Protein AF-A0A928DRU7-F1 (afdb_monomer_lite)

Foldseek 3Di:
DPDPPPPVPVVVVVVVVVPPPPDDDDDPPPPPPPDDDPDPDDDDDDDDDDDPPPPPPPPDPPDDFPCNVPVDDDDPDQDWQLVVQVVCCLQQNPLQDDPLFDFGWDDFDRGDGFQEEEEEQDQAPQLLVVCLVVLGLEYEYQDDQPRDDDPDQDPPDRSSVSRVSCVVSRYTYGYSHSSLCQGPDQRLLVVVCVLLPFPPKAALDFDPPNTGHAWIKGFRPPFAFLLVVLVSLCVSLVAPHKDKAADRRHTFTMETEGAAAPLVCVVSCLVVVGQEYEYQDYDPVSSVVCNVSRRMYMHSHNCSSVLVSRQVVQVVVCVSCVSRNYTGYRPRDDDPDDDDD

Radius of gyration: 26.88 Å; chains: 1; bounding box: 84×62×87 Å

Secondary structure (DSSP, 8-state):
--SSSSSTTHHHHHTTSSSSS-------------PPPP---------------------------GGGG-S---S-PPPBHHHHHHHHHHHS-GGGS-TT---EEEES-TTSB-SEEEEESS--HHHHHHHHHTT-SEEEESS-SSSS--S--STTSHHHHHHHHHHHTT-EEEE-THHHHH-TTTSHHHHHHHHTT-EEEE-SEE-TTTS-EESEEEEEEEEEEHHHHHHHHHHHTT-S--EEES-TTSEEEEEEEE-SS-GGGHHHHHHTT-SEEEES---HHHHHHHHHHT-EEEE--HHHHHHHHHHHHHHHHHHH-TTSSEEEE-SS---S-----

pLDDT: mean 82.98, std 25.43, range [24.02, 98.88]

Structure (mmCIF, N/CA/C/O backbone):
data_AF-A0A928DRU7-F1
#
_entry.id   AF-A0A928DRU7-F1
#
loop_
_atom_site.group_PDB
_atom_site.id
_atom_site.type_symbol
_atom_site.label_atom_id
_atom_site.label_alt_id
_atom_site.label_comp_id
_atom_site.label_asym_id
_atom_site.label_entity_id
_atom_site.label_seq_id
_atom_site.pdbx_PDB_ins_code
_atom_site.Cartn_x
_atom_site.Cartn_y
_atom_site.Cartn_z
_atom_site.occupancy
_atom_site.B_iso_or_equiv
_atom_site.auth_seq_id
_atom_site.auth_comp_id
_atom_site.auth_asym_id
_atom_site.auth_atom_id
_atom_site.pdbx_PDB_model_num
ATOM 1 N N . MET A 1 1 ? 46.701 -27.561 42.888 1.00 54.00 1 MET A N 1
ATOM 2 C CA . MET A 1 1 ? 46.975 -28.597 41.861 1.00 54.00 1 MET A CA 1
ATOM 3 C C . MET A 1 1 ? 45.831 -29.623 41.735 1.00 54.00 1 MET A C 1
ATOM 5 O O . MET A 1 1 ? 46.080 -30.803 41.555 1.00 54.00 1 MET A O 1
ATOM 9 N N . ILE A 1 2 ? 44.561 -29.182 41.754 1.00 48.06 2 ILE A N 1
ATOM 10 C CA . ILE A 1 2 ? 43.359 -30.011 41.513 1.00 48.06 2 ILE A CA 1
ATOM 11 C C . ILE A 1 2 ? 42.323 -29.126 40.798 1.00 48.06 2 ILE A C 1
ATOM 13 O O . ILE A 1 2 ? 41.316 -28.765 41.369 1.00 48.06 2 ILE A O 1
ATOM 17 N N . PHE A 1 3 ? 42.600 -28.675 39.570 1.00 42.53 3 PHE A N 1
ATOM 18 C CA . PHE A 1 3 ? 41.581 -28.026 38.707 1.00 42.53 3 PHE A CA 1
ATOM 19 C C . PHE A 1 3 ? 41.859 -28.171 37.194 1.00 42.53 3 PHE A C 1
ATOM 21 O O . PHE A 1 3 ? 41.109 -27.667 36.365 1.00 42.53 3 PHE A O 1
ATOM 28 N N . LYS A 1 4 ? 42.893 -28.937 36.802 1.00 45.91 4 LYS A N 1
ATOM 29 C CA . LYS A 1 4 ? 43.249 -29.208 35.391 1.00 45.91 4 LYS A CA 1
ATOM 30 C C . LYS A 1 4 ? 42.849 -30.607 34.885 1.00 45.91 4 LYS A C 1
ATOM 32 O O . LYS A 1 4 ? 43.000 -30.884 33.702 1.00 45.91 4 LYS A O 1
ATOM 37 N N . LYS A 1 5 ? 42.275 -31.476 35.733 1.00 49.94 5 LYS A N 1
ATOM 38 C CA . LYS A 1 5 ? 41.872 -32.855 35.360 1.00 49.94 5 LYS A CA 1
ATOM 39 C C . LYS A 1 5 ? 40.402 -33.032 34.930 1.00 49.94 5 LYS A C 1
ATOM 41 O O . LYS A 1 5 ? 40.060 -34.101 34.441 1.00 49.94 5 LYS A O 1
ATOM 46 N N . ARG A 1 6 ? 39.539 -32.005 35.006 1.00 49.19 6 ARG A N 1
ATOM 47 C CA . ARG A 1 6 ? 38.124 -32.096 34.556 1.00 49.19 6 ARG A CA 1
ATOM 48 C C . ARG A 1 6 ? 37.837 -31.566 33.138 1.00 49.19 6 ARG A C 1
ATOM 50 O O . ARG A 1 6 ? 36.754 -31.819 32.621 1.00 49.19 6 ARG A O 1
ATOM 57 N N . LYS A 1 7 ? 38.797 -30.924 32.454 1.00 45.97 7 LYS A N 1
ATOM 58 C CA . LYS A 1 7 ? 38.616 -30.452 31.059 1.00 45.97 7 LYS A CA 1
ATOM 59 C C . LYS A 1 7 ? 38.873 -31.516 29.973 1.00 45.97 7 LYS A C 1
ATOM 61 O O . LYS A 1 7 ? 38.348 -31.376 28.877 1.00 45.97 7 LYS A O 1
ATOM 66 N N . ASN A 1 8 ? 39.558 -32.625 30.277 1.00 48.66 8 ASN A N 1
ATOM 67 C CA . ASN A 1 8 ? 39.889 -33.662 29.278 1.00 48.66 8 ASN A CA 1
ATOM 68 C C . ASN A 1 8 ? 38.885 -34.828 29.166 1.00 48.66 8 ASN A C 1
ATOM 70 O O . ASN A 1 8 ? 39.015 -35.650 28.261 1.00 48.66 8 ASN A O 1
ATOM 74 N N . ALA A 1 9 ? 37.855 -34.887 30.019 1.00 50.62 9 ALA A N 1
ATOM 75 C CA . ALA A 1 9 ? 36.808 -35.915 29.936 1.00 50.62 9 ALA A CA 1
ATOM 76 C C . ALA A 1 9 ? 35.626 -35.508 29.028 1.00 50.62 9 ALA A C 1
ATOM 78 O O . ALA A 1 9 ? 35.055 -36.356 28.347 1.00 50.62 9 ALA A O 1
ATOM 79 N N . ARG A 1 10 ? 35.298 -34.208 28.925 1.00 48.25 10 ARG A N 1
ATOM 80 C CA . ARG A 1 10 ? 34.203 -33.716 28.058 1.00 48.25 10 ARG A CA 1
ATOM 81 C C . ARG A 1 10 ? 34.564 -33.625 26.567 1.00 48.25 10 ARG A C 1
ATOM 83 O O . ARG A 1 10 ? 33.675 -33.709 25.730 1.00 48.25 10 ARG A O 1
ATOM 90 N N . LEU A 1 11 ? 35.850 -33.559 26.216 1.00 47.00 11 LEU A N 1
ATOM 91 C CA . LEU A 1 11 ? 36.315 -33.530 24.817 1.00 47.00 11 LEU A CA 1
ATOM 92 C C . LEU A 1 11 ? 36.379 -34.915 24.140 1.00 47.00 11 LEU A C 1
ATOM 94 O O . LEU A 1 11 ? 36.411 -34.990 22.914 1.00 47.00 11 LEU A O 1
ATOM 98 N N . ARG A 1 12 ? 36.329 -36.021 24.900 1.00 48.59 12 ARG A N 1
ATOM 99 C CA . ARG A 1 12 ? 36.289 -37.388 24.333 1.00 48.59 12 ARG A CA 1
ATOM 100 C C . ARG A 1 12 ? 34.876 -37.888 24.021 1.00 48.59 12 ARG A C 1
ATOM 102 O O . ARG A 1 12 ? 34.734 -38.776 23.187 1.00 48.59 12 ARG A O 1
ATOM 109 N N . HIS A 1 13 ? 33.837 -37.292 24.610 1.00 46.06 13 HIS A N 1
ATOM 110 C CA . HIS A 1 13 ? 32.450 -37.673 24.316 1.00 46.06 13 HIS A CA 1
ATOM 111 C C . HIS A 1 13 ? 31.862 -36.954 23.090 1.00 46.06 13 HIS A C 1
ATOM 113 O O . HIS A 1 13 ? 30.991 -37.510 22.426 1.00 46.06 13 HIS A O 1
ATOM 119 N N . LEU A 1 14 ? 32.388 -35.773 22.734 1.00 42.84 14 LEU A N 1
ATOM 120 C CA . LEU A 1 14 ? 31.919 -34.988 21.584 1.00 42.84 14 LEU A CA 1
ATOM 121 C C . LEU A 1 14 ? 32.511 -35.460 20.240 1.00 42.84 14 LEU A C 1
ATOM 123 O O . LEU A 1 14 ? 31.850 -35.366 19.213 1.00 42.84 14 LEU A O 1
ATOM 127 N N . ARG A 1 15 ? 33.711 -36.066 20.236 1.00 42.91 15 ARG A N 1
ATOM 128 C CA . ARG A 1 15 ? 34.316 -36.667 19.025 1.00 42.91 15 ARG A CA 1
ATOM 129 C C . ARG A 1 15 ? 33.772 -38.057 18.660 1.00 42.91 15 ARG A C 1
ATOM 131 O O . ARG A 1 15 ? 33.978 -38.496 17.538 1.00 42.91 15 ARG A O 1
ATOM 138 N N . LYS A 1 16 ? 33.034 -38.730 19.554 1.00 42.72 16 LYS A N 1
ATOM 139 C CA . LYS A 1 16 ? 32.388 -40.033 19.274 1.00 42.72 16 LYS A CA 1
ATOM 140 C C . LYS A 1 16 ? 30.966 -39.931 18.699 1.00 42.72 16 LYS A C 1
ATOM 142 O O . LYS A 1 16 ? 30.442 -40.942 18.256 1.00 42.72 16 LYS A O 1
ATOM 147 N N . ARG A 1 17 ? 30.355 -38.738 18.665 1.00 38.50 17 ARG A N 1
ATOM 148 C CA . ARG A 1 17 ? 29.049 -38.498 18.011 1.00 38.50 17 ARG A CA 1
ATOM 149 C C . ARG A 1 17 ? 29.151 -37.930 16.589 1.00 38.50 17 ARG A C 1
ATOM 151 O O . ARG A 1 17 ? 28.146 -37.869 15.898 1.00 38.50 17 ARG A O 1
ATOM 158 N N . LEU A 1 18 ? 30.355 -37.574 16.138 1.00 37.25 18 LEU A N 1
ATOM 159 C CA . LEU A 1 18 ? 30.628 -37.070 14.784 1.00 37.25 18 LEU A CA 1
ATOM 160 C C . LEU A 1 18 ? 31.194 -38.141 13.827 1.00 37.25 18 LEU A C 1
ATOM 162 O O . LEU A 1 18 ? 31.574 -37.815 12.711 1.00 37.25 18 LEU A O 1
ATOM 166 N N . ALA A 1 19 ? 31.230 -39.416 14.236 1.00 37.12 19 ALA A N 1
ATOM 167 C CA . ALA A 1 19 ? 31.748 -40.526 13.423 1.00 37.12 19 ALA A CA 1
ATOM 168 C C . ALA A 1 19 ? 30.694 -41.597 13.059 1.00 37.12 19 ALA A C 1
ATOM 170 O O . ALA A 1 19 ? 31.048 -42.627 12.500 1.00 37.12 19 ALA A O 1
ATOM 171 N N . THR A 1 20 ? 29.404 -41.375 13.348 1.00 37.81 20 THR A N 1
ATOM 172 C CA . THR A 1 20 ? 28.323 -42.361 13.105 1.00 37.81 20 THR A CA 1
ATOM 173 C C . THR A 1 20 ? 27.089 -41.790 12.391 1.00 37.81 20 THR A C 1
ATOM 175 O O . THR A 1 20 ? 26.001 -42.340 12.506 1.00 37.81 20 THR A O 1
ATOM 178 N N . ALA A 1 21 ? 27.246 -40.723 11.603 1.00 34.88 21 ALA A N 1
ATOM 179 C CA . ALA A 1 21 ? 26.191 -40.206 10.713 1.00 34.88 21 ALA A CA 1
ATOM 180 C C . ALA A 1 21 ? 26.666 -40.066 9.251 1.00 34.88 21 ALA A C 1
ATOM 182 O O . ALA A 1 21 ? 26.233 -39.186 8.517 1.00 34.88 21 ALA A O 1
ATOM 183 N N . SER A 1 22 ? 27.584 -40.941 8.835 1.00 39.72 22 SER A N 1
ATOM 184 C CA . SER A 1 22 ? 28.063 -41.077 7.458 1.00 39.72 22 SER A CA 1
ATOM 185 C C . SER A 1 22 ? 28.077 -42.564 7.106 1.00 39.72 22 SER A C 1
ATOM 187 O O . SER A 1 22 ? 29.058 -43.258 7.356 1.00 39.72 22 SER A O 1
ATOM 189 N N . SER A 1 23 ? 26.930 -43.087 6.661 1.00 36.44 23 SER A N 1
ATOM 190 C CA . SER A 1 23 ? 26.794 -44.292 5.818 1.00 36.44 23 SER A CA 1
ATOM 191 C C . SER A 1 23 ? 25.335 -44.753 5.747 1.00 36.44 23 SER A C 1
ATOM 193 O O . SER A 1 23 ? 24.942 -45.775 6.292 1.00 36.44 23 SER A O 1
ATOM 195 N N . THR A 1 24 ? 24.526 -44.035 4.977 1.00 29.89 24 THR A N 1
ATOM 196 C CA . THR A 1 24 ? 23.361 -44.631 4.314 1.00 29.89 24 THR A CA 1
ATOM 197 C C . THR A 1 24 ? 23.385 -44.174 2.865 1.00 29.89 24 THR A C 1
ATOM 199 O O . THR A 1 24 ? 22.914 -43.100 2.504 1.00 29.89 24 THR A O 1
ATOM 202 N N . ARG A 1 25 ? 24.020 -44.997 2.021 1.00 30.23 25 ARG A N 1
ATOM 203 C CA . ARG A 1 25 ? 23.855 -44.948 0.567 1.00 30.23 25 ARG A CA 1
ATOM 204 C C . ARG A 1 25 ? 22.410 -45.338 0.265 1.00 30.23 25 ARG A C 1
ATOM 206 O O . ARG A 1 25 ? 22.083 -46.519 0.291 1.00 30.23 25 ARG A O 1
ATOM 213 N N . LEU A 1 26 ? 21.564 -44.360 -0.031 1.00 29.61 26 LEU A N 1
ATOM 214 C CA . LEU A 1 26 ? 20.343 -44.592 -0.793 1.00 29.61 26 LEU A CA 1
ATOM 215 C C . LEU A 1 26 ? 20.670 -44.332 -2.261 1.00 29.61 26 LEU A C 1
ATOM 217 O O . LEU A 1 26 ? 21.084 -43.241 -2.647 1.00 29.61 26 LEU A O 1
ATOM 221 N N . ALA A 1 27 ? 20.558 -45.392 -3.054 1.00 28.83 27 ALA A N 1
ATOM 222 C CA . ALA A 1 27 ? 20.745 -45.376 -4.489 1.00 28.83 27 ALA A CA 1
ATOM 223 C C . ALA A 1 27 ? 19.750 -44.398 -5.133 1.00 28.83 27 ALA A C 1
ATOM 225 O O . ALA A 1 27 ? 18.542 -44.633 -5.143 1.00 28.83 27 ALA A O 1
ATOM 226 N N . ALA A 1 28 ? 20.263 -43.302 -5.690 1.00 28.36 28 ALA A N 1
ATOM 227 C CA . ALA A 1 28 ? 19.501 -42.429 -6.565 1.00 28.36 28 ALA A CA 1
ATOM 228 C C . ALA A 1 28 ? 19.271 -43.152 -7.902 1.00 28.36 28 ALA A C 1
ATOM 230 O O . ALA A 1 28 ? 20.133 -43.176 -8.779 1.00 28.36 28 ALA A O 1
ATOM 231 N N . SER A 1 29 ? 18.096 -43.764 -8.046 1.00 27.78 29 SER A N 1
ATOM 232 C CA . SER A 1 29 ? 17.544 -44.169 -9.339 1.00 27.78 29 SER A CA 1
ATOM 233 C C . SER A 1 29 ? 17.299 -42.906 -10.172 1.00 27.78 29 SER A C 1
ATOM 235 O O . SER A 1 29 ? 16.305 -42.200 -9.993 1.00 27.78 29 SER A O 1
ATOM 237 N N . SER A 1 30 ? 18.206 -42.624 -11.101 1.00 28.92 30 SER A N 1
ATOM 238 C CA . SER A 1 30 ? 18.082 -41.586 -12.119 1.00 28.92 30 SER A CA 1
ATOM 239 C C . SER A 1 30 ? 17.047 -41.982 -13.181 1.00 28.92 30 SER A C 1
ATOM 241 O O . SER A 1 30 ? 17.373 -42.343 -14.311 1.00 28.92 30 SER A O 1
ATOM 243 N N . ARG A 1 31 ? 15.754 -41.870 -12.855 1.00 27.75 31 ARG A N 1
ATOM 244 C CA . ARG A 1 31 ? 14.714 -41.792 -13.890 1.00 27.75 31 ARG A CA 1
ATOM 245 C C . ARG A 1 31 ? 14.716 -40.380 -14.468 1.00 27.75 31 ARG A C 1
ATOM 247 O O . ARG A 1 31 ? 14.106 -39.468 -13.922 1.00 27.75 31 ARG A O 1
ATOM 254 N N . LYS A 1 32 ? 15.417 -40.213 -15.594 1.00 28.08 32 LYS A N 1
ATOM 255 C CA . LYS A 1 32 ? 15.235 -39.084 -16.516 1.00 28.08 32 LYS A CA 1
ATOM 256 C C . LYS A 1 32 ? 13.764 -39.043 -16.942 1.00 28.08 32 LYS A C 1
ATOM 258 O O . LYS A 1 32 ? 13.360 -39.792 -17.828 1.00 28.08 32 LYS A O 1
ATOM 263 N N . ILE A 1 33 ? 12.967 -38.173 -16.327 1.00 26.02 33 ILE A N 1
ATOM 264 C CA . ILE A 1 33 ? 11.652 -37.810 -16.857 1.00 26.02 33 ILE A CA 1
ATOM 265 C C . ILE A 1 33 ? 11.912 -36.893 -18.051 1.00 26.02 33 ILE A C 1
ATOM 267 O O . ILE A 1 33 ? 12.236 -35.716 -17.916 1.00 26.02 33 ILE A O 1
ATOM 271 N N . ARG A 1 34 ? 11.852 -37.481 -19.245 1.00 25.53 34 ARG A N 1
ATOM 272 C CA . ARG A 1 34 ? 11.932 -36.780 -20.524 1.00 25.53 34 ARG A CA 1
ATOM 273 C C . ARG A 1 34 ? 10.534 -36.231 -20.821 1.00 25.53 34 ARG A C 1
ATOM 275 O O . ARG A 1 34 ? 9.709 -36.948 -21.376 1.00 25.53 34 ARG A O 1
ATOM 282 N N . MET A 1 35 ? 10.248 -34.996 -20.410 1.00 29.98 35 MET A N 1
ATOM 283 C CA . MET A 1 35 ? 9.019 -34.307 -20.825 1.00 29.98 35 MET A CA 1
ATOM 284 C C . MET A 1 35 ? 9.128 -33.938 -22.319 1.00 29.98 35 MET A C 1
ATOM 286 O O . MET A 1 35 ? 10.197 -33.487 -22.751 1.00 29.98 35 MET A O 1
ATOM 290 N N . PRO A 1 36 ? 8.087 -34.171 -23.137 1.00 28.70 36 PRO A N 1
ATOM 291 C CA . PRO A 1 36 ? 8.167 -33.991 -24.581 1.00 28.70 36 PRO A CA 1
ATOM 292 C C . PRO A 1 36 ? 8.266 -32.507 -24.961 1.00 28.70 36 PRO A C 1
ATOM 294 O O . PRO A 1 36 ? 7.536 -31.663 -24.449 1.00 28.70 36 PRO A O 1
ATOM 297 N N . ARG A 1 37 ? 9.174 -32.200 -25.895 1.00 28.36 37 ARG A N 1
ATOM 298 C CA . ARG A 1 37 ? 9.233 -30.902 -26.583 1.00 28.36 37 ARG A CA 1
ATOM 299 C C . ARG A 1 37 ? 8.010 -30.768 -27.505 1.00 28.36 37 ARG A C 1
ATOM 301 O O . ARG A 1 37 ? 7.675 -31.761 -28.155 1.00 28.36 37 ARG A O 1
ATOM 308 N N . PRO A 1 38 ? 7.382 -29.586 -27.639 1.00 28.22 38 PRO A N 1
ATOM 309 C CA . PRO A 1 38 ? 6.348 -29.386 -28.647 1.00 28.22 38 PRO A CA 1
ATOM 310 C C . PRO A 1 38 ? 6.989 -29.485 -30.035 1.00 28.22 38 PRO A C 1
ATOM 312 O O . PRO A 1 38 ? 7.876 -28.705 -30.379 1.00 28.22 38 PRO A O 1
ATOM 315 N N . ASN A 1 39 ? 6.574 -30.477 -30.818 1.00 27.48 39 ASN A N 1
ATOM 316 C CA . ASN A 1 39 ? 7.030 -30.658 -32.189 1.00 27.48 39 ASN A CA 1
ATOM 317 C C . ASN A 1 39 ? 6.163 -29.788 -33.110 1.00 27.48 39 ASN A C 1
ATOM 319 O O . ASN A 1 39 ? 5.046 -30.166 -33.457 1.00 27.48 39 ASN A O 1
ATOM 323 N N . TRP A 1 40 ? 6.657 -28.608 -33.482 1.00 31.59 40 TRP A N 1
ATOM 324 C CA . TRP A 1 40 ? 6.083 -27.816 -34.567 1.00 31.59 40 TRP A CA 1
ATOM 325 C C . TRP A 1 40 ? 6.638 -28.331 -35.896 1.00 31.59 40 TRP A C 1
ATOM 327 O O . TRP A 1 40 ? 7.683 -27.887 -36.359 1.00 31.59 40 TRP A O 1
ATOM 337 N N . SER A 1 41 ? 5.953 -29.296 -36.512 1.00 26.59 41 SER A N 1
ATOM 338 C CA . SER A 1 41 ? 6.056 -29.516 -37.958 1.00 26.59 41 SER A CA 1
ATOM 339 C C . SER A 1 41 ? 4.877 -30.319 -38.519 1.00 26.59 41 SER A C 1
ATOM 341 O O . SER A 1 41 ? 4.614 -31.456 -38.144 1.00 26.59 41 SER A O 1
ATOM 343 N N . SER A 1 42 ? 4.210 -29.678 -39.482 1.00 28.91 42 SER A N 1
ATOM 344 C CA . SER A 1 42 ? 3.431 -30.235 -40.595 1.00 28.91 42 SER A CA 1
ATOM 345 C C . SER A 1 42 ? 2.303 -31.234 -40.299 1.00 28.91 42 SER A C 1
ATOM 347 O O . SER A 1 42 ? 2.546 -32.421 -40.100 1.00 28.91 42 SER A O 1
ATOM 349 N N . ARG A 1 43 ? 1.058 -30.796 -40.533 1.00 26.06 43 ARG A N 1
ATOM 350 C CA . ARG A 1 43 ? 0.132 -31.505 -41.435 1.00 26.06 43 ARG A CA 1
ATOM 351 C C . ARG A 1 43 ? -0.941 -30.561 -41.981 1.00 26.06 43 ARG A C 1
ATOM 353 O O . ARG A 1 43 ? -1.467 -29.708 -41.278 1.00 26.06 43 ARG A O 1
ATOM 360 N N . ARG A 1 44 ? -1.159 -30.712 -43.287 1.00 27.05 44 ARG A N 1
ATOM 361 C CA . ARG A 1 44 ? -2.070 -29.967 -44.156 1.00 27.05 44 ARG A CA 1
ATOM 362 C C . ARG A 1 44 ? -3.533 -30.373 -43.945 1.00 27.05 44 ARG A C 1
ATOM 364 O O . ARG A 1 44 ? -3.807 -31.512 -43.586 1.00 27.05 44 ARG A O 1
ATOM 371 N N . SER A 1 45 ? -4.397 -29.428 -44.323 1.00 29.45 45 SER A N 1
ATOM 372 C CA . SER A 1 45 ? -5.712 -29.579 -44.968 1.00 29.45 45 SER A CA 1
ATOM 373 C C . SER A 1 45 ? -6.742 -30.498 -44.306 1.00 29.45 45 SER A C 1
ATOM 375 O O . SER A 1 45 ? -6.753 -31.706 -44.526 1.00 29.45 45 SER A O 1
ATOM 377 N N . GLY A 1 46 ? -7.694 -29.867 -43.622 1.00 25.64 46 GLY A N 1
ATOM 378 C CA . GLY A 1 46 ? -8.995 -30.428 -43.280 1.00 25.64 46 GLY A CA 1
ATOM 379 C C . GLY A 1 46 ? -9.950 -29.287 -42.948 1.00 25.64 46 GLY A C 1
ATOM 380 O O . GLY A 1 46 ? -9.911 -28.741 -41.852 1.00 25.64 46 GLY A O 1
ATOM 381 N N . THR A 1 47 ? -10.741 -28.874 -43.931 1.00 28.41 47 THR A N 1
ATOM 382 C CA . THR A 1 47 ? -11.835 -27.903 -43.828 1.00 28.41 47 THR A CA 1
ATOM 383 C C . THR A 1 47 ? -12.935 -28.451 -42.929 1.00 28.41 47 THR A C 1
ATOM 385 O O . THR A 1 47 ? -13.603 -29.394 -43.340 1.00 28.41 47 THR A O 1
ATOM 388 N N . ILE A 1 48 ? -13.173 -27.849 -41.758 1.00 27.92 48 ILE A N 1
ATOM 389 C CA . ILE A 1 48 ? -14.446 -27.976 -41.030 1.00 27.92 48 ILE A CA 1
ATOM 390 C C . ILE A 1 48 ? -14.799 -26.633 -40.367 1.00 27.92 48 ILE A C 1
ATOM 392 O O . ILE A 1 48 ? -14.062 -26.122 -39.531 1.00 27.92 48 ILE A O 1
ATOM 396 N N . SER A 1 49 ? -15.929 -26.105 -40.845 1.00 26.28 49 SER A N 1
ATOM 397 C CA . SER A 1 49 ? -16.858 -25.082 -40.345 1.00 26.28 49 SER A CA 1
ATOM 398 C C . SER A 1 49 ? -16.464 -24.174 -39.175 1.00 26.28 49 SER A C 1
ATOM 400 O O . SER A 1 49 ? -16.227 -24.613 -38.049 1.00 26.28 49 SER A O 1
ATOM 402 N N . GLU A 1 50 ? -16.591 -22.879 -39.459 1.00 30.16 50 GLU A N 1
ATOM 403 C CA . GLU A 1 50 ? -16.707 -21.759 -38.533 1.00 30.16 50 GLU A CA 1
ATOM 404 C C . GLU A 1 50 ? -17.660 -22.053 -37.366 1.00 30.16 50 GLU A C 1
ATOM 406 O O . GLU A 1 50 ? -18.864 -22.198 -37.542 1.00 30.16 50 GLU A O 1
ATOM 411 N N . ASN A 1 51 ? -17.107 -22.069 -36.156 1.00 26.14 51 ASN A N 1
ATOM 412 C CA . ASN A 1 51 ? -17.820 -21.696 -34.943 1.00 26.14 51 ASN A CA 1
ATOM 413 C C . ASN A 1 51 ? -16.922 -20.708 -34.203 1.00 26.14 51 ASN A C 1
ATOM 415 O O . ASN A 1 51 ? -16.013 -21.073 -33.457 1.00 26.14 51 ASN A O 1
ATOM 419 N N . THR A 1 52 ? -17.149 -19.428 -34.473 1.00 26.30 52 THR A N 1
ATOM 420 C CA . THR A 1 52 ? -16.538 -18.310 -33.762 1.00 26.30 52 THR A CA 1
ATOM 421 C C . THR A 1 52 ? -16.999 -18.329 -32.306 1.00 26.30 52 THR A C 1
ATOM 423 O O . THR A 1 52 ? -18.058 -17.804 -31.967 1.00 26.30 52 THR A O 1
ATOM 426 N N . CYS A 1 53 ? -16.198 -18.926 -31.423 1.00 24.02 53 CYS A N 1
ATOM 427 C CA . CYS A 1 53 ? -16.309 -18.705 -29.986 1.00 24.02 53 CYS A CA 1
ATOM 428 C C . CYS A 1 53 ? -15.697 -17.334 -29.675 1.00 24.02 53 CYS A C 1
ATOM 430 O O . CYS A 1 53 ? -14.522 -17.202 -29.337 1.00 24.02 53 CYS A O 1
ATOM 432 N N . THR A 1 54 ? -16.488 -16.280 -29.864 1.00 25.86 54 THR A N 1
ATOM 433 C CA . THR A 1 54 ? -16.158 -14.947 -29.367 1.00 25.86 54 THR A CA 1
ATOM 434 C C . THR A 1 54 ? -16.202 -14.977 -27.843 1.00 25.86 54 THR A C 1
ATOM 436 O O . THR A 1 54 ? -17.276 -14.889 -27.244 1.00 25.86 54 THR A O 1
ATOM 439 N N . VAL A 1 55 ? -15.038 -15.070 -27.202 1.00 27.34 55 VAL A N 1
ATOM 440 C CA . VAL A 1 55 ? -14.891 -14.703 -25.792 1.00 27.34 55 VAL A CA 1
ATOM 441 C C . VAL A 1 55 ? -15.079 -13.189 -25.719 1.00 27.34 55 VAL A C 1
ATOM 443 O O . VAL A 1 55 ? -14.149 -12.413 -25.920 1.00 27.34 55 VAL A O 1
ATOM 446 N N . ARG A 1 56 ? -16.322 -12.751 -25.494 1.00 25.25 56 ARG A N 1
ATOM 447 C CA . ARG A 1 56 ? -16.617 -11.364 -25.128 1.00 25.25 56 ARG A CA 1
ATOM 448 C C . ARG A 1 56 ? -15.929 -11.084 -23.794 1.00 25.25 56 ARG A C 1
ATOM 450 O O . ARG A 1 56 ? -16.440 -11.468 -22.744 1.00 25.25 56 ARG A O 1
ATOM 457 N N . GLN A 1 57 ? -14.793 -10.395 -23.836 1.00 31.05 57 GLN A N 1
ATOM 458 C CA . GLN A 1 57 ? -14.268 -9.680 -22.679 1.00 31.05 57 GLN A CA 1
ATOM 459 C C . GLN A 1 57 ? -15.338 -8.676 -22.232 1.00 31.05 57 GLN A C 1
ATOM 461 O O . GLN A 1 57 ? -15.574 -7.659 -22.880 1.00 31.05 57 GLN A O 1
ATOM 466 N N . LYS A 1 58 ? -16.036 -8.976 -21.133 1.00 26.95 58 LYS A N 1
ATOM 467 C CA . LYS A 1 58 ? -16.831 -7.980 -20.411 1.00 26.95 58 LYS A CA 1
ATOM 468 C C . LYS A 1 58 ? -15.863 -7.075 -19.651 1.00 26.95 58 LYS A C 1
ATOM 470 O O . LYS A 1 58 ? -15.616 -7.261 -18.465 1.00 26.95 58 LYS A O 1
ATOM 475 N N . THR A 1 59 ? -15.311 -6.089 -20.344 1.00 36.22 59 THR A N 1
ATOM 476 C CA . THR A 1 59 ? -14.696 -4.913 -19.728 1.00 36.22 59 THR A CA 1
ATOM 477 C C . THR A 1 59 ? -15.807 -4.036 -19.149 1.00 36.22 59 THR A C 1
ATOM 479 O O . THR A 1 59 ? -16.420 -3.239 -19.855 1.00 36.22 59 THR A O 1
ATOM 482 N N . SER A 1 60 ? -16.148 -4.278 -17.884 1.00 31.53 60 SER A N 1
ATOM 483 C CA . SER A 1 60 ? -16.717 -3.330 -16.909 1.00 31.53 60 SER A CA 1
ATOM 484 C C . SER A 1 60 ? -17.308 -4.129 -15.751 1.00 31.53 60 SER A C 1
ATOM 486 O O . SER A 1 60 ? -18.486 -4.488 -15.733 1.00 31.53 60 SER A O 1
ATOM 488 N N . LEU A 1 61 ? -16.486 -4.401 -14.739 1.00 35.03 61 LEU A N 1
ATOM 489 C CA . LEU A 1 61 ? -17.015 -4.614 -13.396 1.00 35.03 61 LEU A CA 1
ATOM 490 C C . LEU A 1 61 ? -17.516 -3.249 -12.917 1.00 35.03 61 LEU A C 1
ATOM 492 O O . LEU A 1 61 ? -16.790 -2.470 -12.312 1.00 35.03 61 LEU A O 1
ATOM 496 N N . ARG A 1 62 ? -18.753 -2.916 -13.292 1.00 36.00 62 ARG A N 1
ATOM 497 C CA . ARG A 1 62 ? -19.487 -1.818 -12.673 1.00 36.00 62 ARG A CA 1
ATOM 498 C C . ARG A 1 62 ? -19.759 -2.263 -11.240 1.00 36.00 62 ARG A C 1
ATOM 500 O O . ARG A 1 62 ? -20.499 -3.227 -11.036 1.00 36.00 62 ARG A O 1
ATOM 507 N N . TRP A 1 63 ? -19.097 -1.612 -10.288 1.00 42.91 63 TRP A N 1
ATOM 508 C CA . TRP A 1 63 ? -19.343 -1.760 -8.858 1.00 42.91 63 TRP A CA 1
ATOM 509 C C . TRP A 1 63 ? -20.852 -1.648 -8.622 1.00 42.91 63 TRP A C 1
ATOM 511 O O . TRP A 1 63 ? -21.454 -0.625 -8.944 1.00 42.91 63 TRP A O 1
ATOM 521 N N . ARG A 1 64 ? -21.485 -2.737 -8.173 1.00 39.28 64 ARG A N 1
ATOM 522 C CA . ARG A 1 64 ? -22.859 -2.665 -7.675 1.00 39.28 64 ARG A CA 1
ATOM 523 C C . ARG A 1 64 ? -22.775 -2.050 -6.291 1.00 39.28 64 ARG A C 1
ATOM 525 O O . ARG A 1 64 ? -22.093 -2.612 -5.429 1.00 39.28 64 ARG A O 1
ATOM 532 N N . SER A 1 65 ? -23.424 -0.904 -6.133 1.00 46.31 65 SER A N 1
ATOM 533 C CA . SER A 1 65 ? -23.559 -0.242 -4.840 1.00 46.31 65 SER A CA 1
ATOM 534 C C . SER A 1 65 ? -24.290 -1.188 -3.887 1.00 46.31 65 SER A C 1
ATOM 536 O O . SER A 1 65 ? -25.146 -1.963 -4.319 1.00 46.31 65 SER A O 1
ATOM 538 N N . ILE A 1 66 ? -23.984 -1.132 -2.591 1.00 52.31 66 ILE A N 1
ATOM 539 C CA . ILE A 1 66 ? -24.743 -1.842 -1.546 1.00 52.31 66 ILE A CA 1
ATOM 540 C C . ILE A 1 66 ? -26.259 -1.583 -1.659 1.00 52.31 66 ILE A C 1
ATOM 542 O O . ILE A 1 66 ? -27.055 -2.483 -1.382 1.00 52.31 66 ILE A O 1
ATOM 546 N N . SER A 1 67 ? -26.665 -0.415 -2.170 1.00 48.38 67 SER A N 1
ATOM 547 C CA . SER A 1 67 ? -28.070 -0.091 -2.463 1.00 48.38 67 SER A CA 1
ATOM 548 C C . SER A 1 67 ? -28.752 -1.078 -3.430 1.00 48.38 67 SER A C 1
ATOM 550 O O . SER A 1 67 ? -29.938 -1.369 -3.270 1.00 48.38 67 SER A O 1
ATOM 552 N N . ASP A 1 68 ? -28.007 -1.691 -4.359 1.00 50.62 68 ASP A N 1
ATOM 553 C CA . ASP A 1 68 ? -28.524 -2.678 -5.319 1.00 50.62 68 ASP A CA 1
ATOM 554 C C . ASP A 1 68 ? -28.810 -4.053 -4.683 1.00 50.62 68 ASP A C 1
ATOM 556 O O . ASP A 1 68 ? -29.500 -4.886 -5.278 1.00 50.62 68 ASP A O 1
ATOM 560 N N . LEU A 1 69 ? -28.268 -4.327 -3.491 1.00 52.78 69 LEU A N 1
ATOM 561 C CA . LEU A 1 69 ? -28.472 -5.587 -2.765 1.00 52.78 69 LEU A CA 1
ATOM 562 C C . LEU A 1 69 ? -29.690 -5.537 -1.830 1.00 52.78 69 LEU A C 1
ATOM 564 O O . LEU A 1 69 ? -30.168 -6.589 -1.402 1.00 52.78 69 LEU A O 1
ATOM 568 N N . PHE A 1 70 ? -30.236 -4.346 -1.559 1.00 52.72 70 PHE A N 1
ATOM 569 C CA . PHE A 1 70 ? -31.375 -4.151 -0.658 1.00 52.72 70 PHE A CA 1
ATOM 570 C C . PHE A 1 70 ? -32.358 -3.094 -1.195 1.00 52.72 70 PHE A C 1
ATOM 572 O O . PHE A 1 70 ? -32.497 -2.022 -0.609 1.00 52.72 70 PHE A O 1
ATOM 579 N N . PRO A 1 71 ? -33.110 -3.395 -2.272 1.00 42.91 71 PRO A N 1
ATOM 580 C CA . PRO A 1 71 ? -33.897 -2.403 -3.015 1.00 42.91 71 PRO A CA 1
ATOM 581 C C . PRO A 1 71 ? -35.117 -1.823 -2.271 1.00 42.91 71 PRO A C 1
ATOM 583 O O . PRO A 1 71 ? -35.835 -1.017 -2.846 1.00 42.91 71 PRO A O 1
ATOM 586 N N . ASN A 1 72 ? -35.381 -2.216 -1.018 1.00 43.06 72 ASN A N 1
ATOM 587 C CA . ASN A 1 72 ? -36.526 -1.753 -0.222 1.00 43.06 72 ASN A CA 1
ATOM 588 C C . ASN A 1 72 ? -36.222 -1.771 1.290 1.00 43.06 72 ASN A C 1
ATOM 590 O O . ASN A 1 72 ?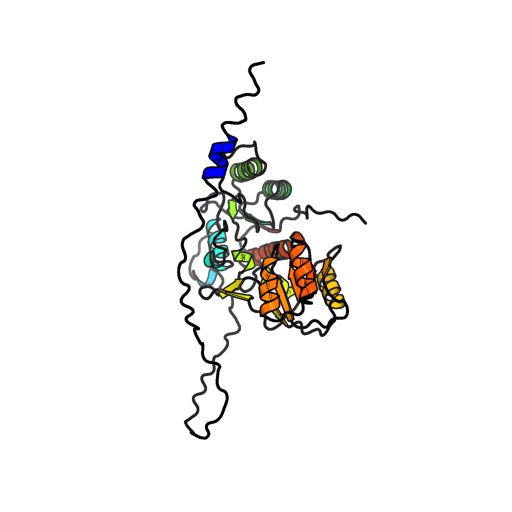 -36.705 -2.650 2.007 1.00 43.06 72 ASN A O 1
ATOM 594 N N . ARG A 1 73 ? -35.447 -0.814 1.812 1.00 50.53 73 ARG A N 1
ATOM 595 C CA . ARG A 1 73 ? -35.395 -0.560 3.266 1.00 50.53 73 ARG A CA 1
ATOM 596 C C . ARG A 1 73 ? -35.444 0.936 3.562 1.00 50.53 73 ARG A C 1
ATOM 598 O O . ARG A 1 73 ? -34.444 1.632 3.481 1.00 50.53 73 ARG A O 1
ATOM 605 N N . ILE A 1 74 ? -36.638 1.409 3.915 1.00 43.91 74 ILE A N 1
ATOM 606 C CA . ILE A 1 74 ? -36.876 2.742 4.474 1.00 43.91 74 ILE A CA 1
ATOM 607 C C . ILE A 1 74 ? -36.700 2.615 5.991 1.00 43.91 74 ILE A C 1
ATOM 609 O O . ILE A 1 74 ? -37.593 2.145 6.692 1.00 43.91 74 ILE A O 1
ATOM 613 N N . GLY A 1 75 ? -35.519 2.968 6.480 1.00 46.72 75 GLY A N 1
ATOM 614 C CA . GLY A 1 75 ? -35.174 3.044 7.896 1.00 46.72 75 GLY A CA 1
ATOM 615 C C . GLY A 1 75 ? -33.743 3.551 8.005 1.00 46.72 75 GLY A C 1
ATOM 616 O O . GLY A 1 75 ? -32.881 3.052 7.289 1.00 46.72 75 GLY A O 1
ATOM 617 N N . VAL A 1 76 ? -33.505 4.568 8.834 1.00 53.47 76 VAL A N 1
ATOM 618 C CA . VAL A 1 76 ? -32.162 5.111 9.086 1.00 53.47 76 VAL A CA 1
ATOM 619 C C . VAL A 1 76 ? -31.376 4.023 9.816 1.00 53.47 76 VAL A C 1
ATOM 621 O O . VAL A 1 76 ? -31.513 3.866 11.026 1.00 53.47 76 VAL A O 1
ATOM 624 N N . PHE A 1 77 ? -30.668 3.178 9.068 1.00 63.12 77 PHE A N 1
ATOM 625 C CA . PHE A 1 77 ? -29.770 2.195 9.655 1.00 63.12 77 PHE A CA 1
ATOM 626 C C . PHE A 1 77 ? -28.513 2.945 10.078 1.00 63.12 77 PHE A C 1
ATOM 628 O O . PHE A 1 77 ? -27.874 3.602 9.262 1.00 63.12 77 PHE A O 1
ATOM 635 N N . GLU A 1 78 ? -28.205 2.886 11.367 1.00 83.56 78 GLU A N 1
ATOM 636 C CA . GLU A 1 78 ? -26.920 3.339 11.878 1.00 83.56 78 GLU A CA 1
ATOM 637 C C . GLU A 1 78 ? -25.843 2.414 11.300 1.00 83.56 78 GLU A C 1
ATOM 639 O O . GLU A 1 78 ? -25.910 1.194 11.483 1.00 83.56 78 GLU A O 1
ATOM 644 N N . MET A 1 79 ? -24.907 2.991 10.544 1.00 94.44 79 MET A N 1
ATOM 645 C CA . MET A 1 79 ? -23.768 2.272 9.978 1.00 94.44 79 MET A CA 1
ATOM 646 C C . MET A 1 79 ? -22.974 1.600 11.093 1.00 94.44 79 MET A C 1
ATOM 648 O O . MET A 1 79 ? -22.739 2.201 12.142 1.00 94.44 79 MET A O 1
ATOM 652 N N . LYS A 1 80 ? -22.541 0.360 10.870 1.00 97.62 80 LYS A N 1
ATOM 653 C CA . LYS A 1 80 ? -21.747 -0.407 11.831 1.00 97.62 80 LYS A CA 1
ATOM 654 C C . LYS A 1 80 ? -20.357 -0.701 11.296 1.00 97.62 80 LYS A C 1
ATOM 656 O O . LYS A 1 80 ? -20.120 -0.784 10.093 1.00 97.62 80 LYS A O 1
ATOM 661 N N . VAL A 1 81 ? -19.434 -1.003 12.206 1.00 98.25 81 VAL A N 1
ATOM 662 C CA . VAL A 1 81 ? -18.092 -1.492 11.839 1.00 98.25 81 VAL A CA 1
ATOM 663 C C . VAL A 1 81 ? -18.157 -2.777 10.997 1.00 98.25 81 VAL A C 1
ATOM 665 O O . VAL A 1 81 ? -17.310 -3.009 10.131 1.00 98.25 81 VAL A O 1
ATOM 668 N N . SER A 1 82 ? -19.173 -3.618 11.202 1.00 98.12 82 SER A N 1
ATOM 669 C CA . SER A 1 82 ? -19.413 -4.804 10.370 1.00 98.12 82 SER A CA 1
ATOM 670 C C . SER A 1 82 ? -19.670 -4.485 8.894 1.00 98.12 82 SER A C 1
ATOM 672 O O . SER A 1 82 ? -19.216 -5.260 8.051 1.00 98.12 82 SER A O 1
ATOM 674 N N . ASP A 1 83 ? -20.296 -3.354 8.562 1.00 98.00 83 ASP A N 1
ATOM 675 C CA . ASP A 1 83 ? -20.522 -2.939 7.171 1.00 98.00 83 ASP A CA 1
ATOM 676 C C . ASP A 1 83 ? -19.192 -2.604 6.480 1.00 98.00 83 ASP A C 1
ATOM 678 O O . ASP A 1 83 ? -18.925 -3.071 5.367 1.00 98.00 83 ASP A O 1
ATOM 682 N N . ILE A 1 84 ? -18.294 -1.914 7.195 1.00 98.12 84 ILE A N 1
ATOM 683 C CA . ILE A 1 84 ? -16.915 -1.663 6.749 1.00 98.12 84 ILE A CA 1
ATOM 684 C C . ILE A 1 84 ? -16.163 -2.983 6.545 1.00 98.12 84 ILE A C 1
ATOM 686 O O . ILE A 1 84 ? -15.519 -3.176 5.516 1.00 98.12 84 ILE A O 1
ATOM 690 N N . CYS A 1 85 ? -16.277 -3.930 7.483 1.00 98.38 85 CYS A N 1
ATOM 691 C CA . CYS A 1 85 ? -15.638 -5.243 7.356 1.00 98.38 85 CYS A CA 1
ATOM 692 C C . CYS A 1 85 ? -16.131 -6.010 6.119 1.00 98.38 85 CYS A C 1
ATOM 694 O O . CYS A 1 85 ? -15.330 -6.624 5.418 1.00 98.38 85 CYS A O 1
ATOM 696 N N . VAL A 1 86 ? -17.440 -5.984 5.842 1.00 98.25 86 VAL A N 1
ATOM 697 C CA . VAL A 1 86 ? -18.034 -6.645 4.668 1.00 98.25 86 VAL A CA 1
ATOM 698 C C . VAL A 1 86 ? -17.539 -6.007 3.374 1.00 98.25 86 VAL A C 1
ATOM 700 O O . VAL A 1 86 ? -17.206 -6.723 2.428 1.00 98.25 86 VAL A O 1
ATOM 703 N N . PHE A 1 87 ? -17.460 -4.676 3.322 1.00 98.06 87 PHE A N 1
ATOM 704 C CA . PHE A 1 87 ? -16.864 -3.986 2.184 1.00 98.06 87 PHE A CA 1
ATOM 705 C C . PHE A 1 87 ? -15.400 -4.384 1.991 1.00 98.06 87 PHE A C 1
ATOM 707 O O . PHE A 1 87 ? -15.023 -4.776 0.887 1.00 98.06 87 PHE A O 1
ATOM 714 N N . MET A 1 88 ? -14.596 -4.365 3.055 1.00 98.12 88 MET A N 1
ATOM 715 C CA . MET A 1 88 ? -13.178 -4.705 2.963 1.00 98.12 88 MET A CA 1
ATOM 716 C C . MET A 1 88 ? -12.943 -6.160 2.543 1.00 98.12 88 MET A C 1
ATOM 718 O O . MET A 1 88 ? -12.036 -6.411 1.756 1.00 98.12 88 MET A O 1
ATOM 722 N N . GLU A 1 89 ? -13.777 -7.108 2.978 1.00 96.69 89 GLU A N 1
ATOM 723 C CA . GLU A 1 89 ? -13.694 -8.507 2.532 1.00 96.69 89 GLU A CA 1
ATOM 724 C C . GLU A 1 89 ? -14.071 -8.665 1.048 1.00 96.69 89 GLU A C 1
ATOM 726 O O . GLU A 1 89 ? -13.534 -9.525 0.358 1.00 96.69 89 GLU A O 1
ATOM 731 N N . ARG A 1 90 ? -14.965 -7.822 0.511 1.00 95.88 90 ARG A N 1
ATOM 732 C CA . ARG A 1 90 ? -15.254 -7.787 -0.936 1.00 95.88 90 ARG A CA 1
ATOM 733 C C . ARG A 1 90 ? -14.129 -7.122 -1.729 1.00 95.88 90 ARG A C 1
ATOM 735 O O . ARG A 1 90 ? -13.845 -7.540 -2.848 1.00 95.88 90 ARG A O 1
ATOM 742 N N . PHE A 1 91 ? -13.544 -6.067 -1.172 1.00 97.12 91 PHE A N 1
ATOM 743 C CA . PHE A 1 91 ? -12.525 -5.240 -1.811 1.00 97.12 91 PHE A CA 1
ATOM 744 C C . PHE A 1 91 ? -11.158 -5.935 -1.863 1.00 97.12 91 PHE A C 1
ATOM 746 O O . PHE A 1 91 ? -10.525 -5.981 -2.915 1.00 97.12 91 PHE A O 1
ATOM 753 N N . ALA A 1 92 ? -10.731 -6.513 -0.741 1.00 97.19 92 ALA A N 1
ATOM 754 C CA . ALA A 1 92 ? -9.468 -7.219 -0.569 1.00 97.19 92 ALA A CA 1
ATOM 755 C C . ALA A 1 92 ? -9.696 -8.545 0.191 1.00 97.19 92 ALA A C 1
ATOM 757 O O . ALA A 1 92 ? -9.344 -8.643 1.373 1.00 97.19 92 ALA A O 1
ATOM 758 N N . PRO A 1 93 ? -10.288 -9.564 -0.471 1.00 95.44 93 PRO A N 1
ATOM 759 C CA . PRO A 1 93 ? -10.654 -10.829 0.162 1.00 95.44 93 PRO A CA 1
ATOM 760 C C . PRO A 1 93 ? -9.493 -11.496 0.887 1.00 95.44 93 PRO A C 1
ATOM 762 O O . PRO A 1 93 ? -8.378 -11.552 0.367 1.00 95.44 93 PRO A O 1
ATOM 765 N N . LYS A 1 94 ? -9.759 -12.109 2.042 1.00 93.88 94 LYS A N 1
ATOM 766 C CA . LYS A 1 94 ? -8.729 -12.790 2.839 1.00 93.88 94 LYS A CA 1
ATOM 767 C C . LYS A 1 94 ? -8.039 -13.936 2.090 1.00 93.88 94 LYS A C 1
ATOM 769 O O . LYS A 1 94 ? -6.895 -14.254 2.389 1.00 93.88 94 LYS A O 1
ATOM 774 N N . ALA A 1 95 ? -8.695 -14.517 1.084 1.00 94.44 95 ALA A N 1
ATOM 775 C CA . ALA A 1 95 ? -8.104 -15.519 0.192 1.00 94.44 95 ALA A CA 1
ATOM 776 C C . ALA A 1 95 ? -6.911 -14.999 -0.639 1.00 94.44 95 ALA A C 1
ATOM 778 O O . ALA A 1 95 ? -6.167 -15.802 -1.200 1.00 94.44 95 ALA A O 1
ATOM 779 N N . LEU A 1 96 ? -6.730 -13.677 -0.728 1.00 96.50 96 LEU A N 1
ATOM 780 C CA . LEU A 1 96 ? -5.569 -13.037 -1.348 1.00 96.50 96 LEU A CA 1
ATOM 781 C C . LEU A 1 96 ? -4.412 -12.797 -0.382 1.00 96.50 96 LEU A C 1
ATOM 783 O O . LEU A 1 96 ? -3.327 -12.445 -0.839 1.00 96.50 96 LEU A O 1
ATOM 787 N N . ALA A 1 97 ? -4.642 -12.937 0.923 1.00 96.31 97 ALA A N 1
ATOM 788 C CA . ALA A 1 97 ? -3.596 -12.749 1.909 1.00 96.31 97 ALA A CA 1
ATOM 789 C C . ALA A 1 97 ? -2.588 -13.900 1.854 1.00 96.31 97 ALA A C 1
ATOM 791 O O . ALA A 1 97 ? -2.940 -15.061 1.619 1.00 96.31 97 ALA A O 1
ATOM 792 N N . GLU A 1 98 ? -1.333 -13.581 2.139 1.00 95.19 98 GLU A N 1
ATOM 793 C CA . GLU A 1 98 ? -0.295 -14.581 2.324 1.00 95.19 98 GLU A CA 1
ATOM 794 C C . GLU A 1 98 ? -0.607 -15.485 3.525 1.00 95.19 98 GLU A C 1
ATOM 796 O O . GLU A 1 98 ? -1.174 -15.064 4.535 1.00 95.19 98 GLU A O 1
ATOM 801 N N . SER A 1 99 ? -0.188 -16.752 3.461 1.00 93.75 99 SER A N 1
ATOM 802 C CA . SER A 1 99 ? -0.573 -17.752 4.474 1.00 93.75 99 SER A CA 1
ATOM 803 C C . SER A 1 99 ? -0.059 -17.457 5.889 1.00 93.75 99 SER A C 1
ATOM 805 O O . SER A 1 99 ? -0.553 -18.027 6.859 1.00 93.75 99 SER A O 1
ATOM 807 N N . TRP A 1 100 ? 0.983 -16.631 6.002 1.00 92.94 100 TRP A N 1
ATOM 808 C CA . TRP A 1 100 ? 1.590 -16.234 7.274 1.00 92.94 100 TRP A CA 1
ATOM 809 C C . TRP A 1 100 ? 0.938 -14.988 7.885 1.00 92.94 100 TRP A C 1
ATOM 811 O O . TRP A 1 100 ? 1.270 -14.633 9.017 1.00 92.94 100 TRP A O 1
ATOM 821 N N . ASP A 1 101 ? 0.067 -14.314 7.137 1.00 94.62 101 ASP A N 1
ATOM 822 C CA . ASP A 1 101 ? -0.371 -12.961 7.435 1.00 94.62 101 ASP A CA 1
ATOM 823 C C . ASP A 1 101 ? -1.540 -12.895 8.433 1.00 94.62 101 ASP A C 1
ATOM 825 O O . ASP A 1 101 ? -2.302 -13.849 8.617 1.00 94.62 101 ASP A O 1
ATOM 829 N N . ASN A 1 102 ? -1.690 -11.741 9.084 1.00 92.50 102 ASN A N 1
ATOM 830 C CA . ASN A 1 102 ? -2.741 -11.450 10.054 1.00 92.50 102 ASN A CA 1
ATOM 831 C C . ASN A 1 102 ? -3.712 -10.385 9.523 1.00 92.50 102 ASN A C 1
ATOM 833 O O . ASN A 1 102 ? -3.679 -9.232 9.950 1.00 92.50 102 ASN A O 1
ATOM 837 N N . THR A 1 103 ? -4.585 -10.792 8.600 1.00 94.81 103 THR A N 1
ATOM 838 C CA . THR A 1 103 ? -5.561 -9.910 7.944 1.00 94.81 103 THR A CA 1
ATOM 839 C C . THR A 1 103 ? -6.979 -10.045 8.505 1.00 94.81 103 THR A C 1
ATOM 841 O O . THR A 1 103 ? -7.410 -11.119 8.956 1.00 94.81 103 THR A O 1
ATOM 844 N N . GLY A 1 104 ? -7.734 -8.953 8.415 1.00 96.62 104 GLY A N 1
ATOM 845 C CA . GLY A 1 104 ? -9.140 -8.827 8.774 1.00 96.62 104 GLY A CA 1
ATOM 846 C C . GLY A 1 104 ? -9.372 -7.893 9.960 1.00 96.62 104 GLY A C 1
ATOM 847 O O . GLY A 1 104 ? -8.636 -6.939 10.194 1.00 96.62 104 GLY A O 1
ATOM 848 N N . PHE A 1 105 ? -10.430 -8.175 10.714 1.00 97.81 105 PHE A N 1
ATOM 849 C CA . PHE A 1 105 ? -10.800 -7.433 11.916 1.00 97.81 105 PHE A CA 1
ATOM 850 C C . PHE A 1 105 ? -9.926 -7.840 13.111 1.00 97.81 105 PHE A C 1
ATOM 852 O O . PHE A 1 105 ? -9.906 -9.020 13.467 1.00 97.81 105 PHE A O 1
ATOM 859 N N . LEU A 1 106 ? -9.217 -6.885 13.720 1.00 97.31 106 LEU A N 1
ATOM 860 C CA . LEU A 1 106 ? -8.196 -7.148 14.742 1.00 97.31 106 LEU A CA 1
ATOM 861 C C . LEU A 1 106 ? -8.568 -6.644 16.147 1.00 97.31 106 LEU A C 1
ATOM 863 O O . LEU A 1 106 ? -8.173 -7.274 17.129 1.00 97.31 106 LEU A O 1
ATOM 867 N N . VAL A 1 107 ? -9.289 -5.522 16.264 1.00 97.94 107 VAL A N 1
ATOM 868 C CA . VAL A 1 107 ? -9.623 -4.876 17.553 1.00 97.94 107 VAL A CA 1
ATOM 869 C C . VAL A 1 107 ? -11.007 -4.228 17.479 1.00 97.94 107 VAL A C 1
ATOM 871 O O . VAL A 1 107 ? -11.341 -3.641 16.454 1.00 97.94 107 VAL A O 1
ATOM 874 N N . GLY A 1 108 ? -11.768 -4.273 18.575 1.00 96.94 108 GLY A N 1
ATOM 875 C CA . GLY A 1 108 ? -13.058 -3.587 18.735 1.00 96.94 108 GLY A CA 1
ATOM 876 C C . GLY A 1 108 ? -14.257 -4.533 18.674 1.00 96.94 108 GLY A C 1
ATOM 877 O O . GLY A 1 108 ? -14.092 -5.753 18.709 1.00 96.94 108 GLY A O 1
ATOM 878 N N . GLU A 1 109 ? -15.454 -3.967 18.522 1.00 97.31 109 GLU A N 1
ATOM 879 C CA . GLU A 1 109 ? -16.710 -4.712 18.407 1.00 97.31 109 GLU A CA 1
ATOM 880 C C . GLU A 1 109 ? -17.359 -4.483 17.037 1.00 97.31 109 GLU A C 1
ATOM 882 O O . GLU A 1 109 ? -17.544 -3.357 16.591 1.00 97.31 109 GLU A O 1
ATOM 887 N N . LYS A 1 110 ? -17.749 -5.553 16.336 1.00 96.31 110 LYS A N 1
ATOM 888 C CA . LYS A 1 110 ? -18.313 -5.432 14.973 1.00 96.31 110 LYS A CA 1
ATOM 889 C C . LYS A 1 110 ? -19.685 -4.753 14.924 1.00 96.31 110 LYS A C 1
ATOM 891 O O . LYS A 1 110 ? -20.070 -4.224 13.880 1.00 96.31 110 LYS A O 1
ATOM 896 N N . ASP A 1 111 ? -20.426 -4.810 16.024 1.00 96.50 111 ASP A N 1
ATOM 897 C CA . ASP A 1 111 ? -21.772 -4.250 16.134 1.00 96.50 111 ASP A CA 1
ATOM 898 C C . ASP A 1 111 ? -21.794 -2.778 16.555 1.00 96.50 111 ASP A C 1
ATOM 900 O O . ASP A 1 111 ? -22.875 -2.187 16.568 1.00 96.50 111 ASP A O 1
ATOM 904 N N . GLN A 1 112 ? -20.638 -2.189 16.883 1.00 95.88 112 GLN A N 1
ATOM 905 C CA . GLN A 1 112 ? -20.572 -0.790 17.296 1.00 95.88 112 GLN A CA 1
ATOM 906 C C . GLN A 1 112 ? -20.921 0.153 16.127 1.00 95.88 112 GLN A C 1
ATOM 908 O O . GLN A 1 112 ? -20.576 -0.157 14.974 1.00 95.88 112 GLN A O 1
ATOM 913 N N . PRO A 1 113 ? -21.570 1.299 16.410 1.00 97.31 113 PRO A N 1
ATOM 914 C CA . PRO A 1 113 ? -21.785 2.354 15.426 1.00 97.31 113 PRO A CA 1
ATOM 915 C C . PRO A 1 113 ? -20.478 2.816 14.780 1.00 97.31 113 PRO A C 1
ATOM 917 O O . PRO A 1 113 ? -19.426 2.838 15.418 1.00 97.31 113 PRO A O 1
ATOM 920 N N . CYS A 1 114 ? -20.542 3.185 13.507 1.00 97.88 114 CYS A N 1
ATOM 921 C CA . CYS A 1 114 ? -19.408 3.671 12.739 1.00 97.88 114 CYS A CA 1
ATOM 922 C C . CYS A 1 114 ? -19.848 4.841 11.863 1.00 97.88 114 CYS A C 1
ATOM 924 O O . CYS A 1 114 ? -20.467 4.648 10.821 1.00 97.88 114 CYS A O 1
ATOM 926 N N . ALA A 1 115 ? -1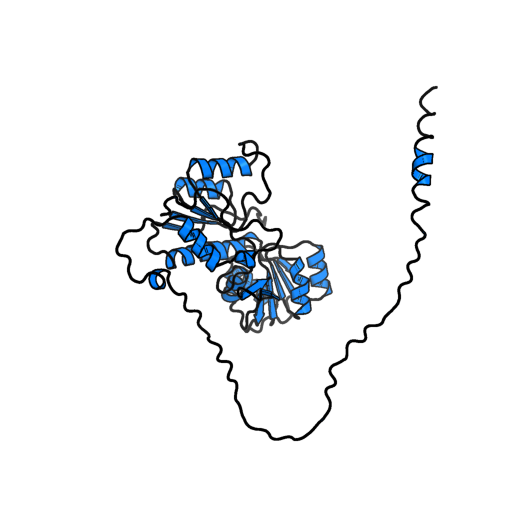9.525 6.051 12.304 1.00 98.06 115 ALA A N 1
ATOM 927 C CA . ALA A 1 115 ? -19.773 7.287 11.575 1.00 98.06 115 ALA A CA 1
ATOM 928 C C . ALA A 1 115 ? -18.485 7.839 10.947 1.00 98.06 115 ALA A C 1
ATOM 930 O O . ALA A 1 115 ? -18.535 8.513 9.919 1.00 98.06 115 ALA A O 1
ATOM 931 N N . ARG A 1 116 ? -17.327 7.546 11.550 1.00 98.75 116 ARG A N 1
ATOM 932 C CA . ARG A 1 116 ? -16.023 8.099 11.177 1.00 98.75 116 ARG A CA 1
ATOM 933 C C . ARG A 1 116 ? -14.977 7.016 10.970 1.00 98.75 116 ARG A C 1
ATOM 935 O O . ARG A 1 116 ? -14.699 6.228 11.878 1.00 98.75 116 ARG A O 1
ATOM 942 N N . VAL A 1 117 ? -14.356 7.015 9.793 1.00 98.88 117 VAL A N 1
ATOM 943 C CA . VAL A 1 117 ? -13.348 6.022 9.398 1.00 98.88 117 VAL A CA 1
ATOM 944 C C . VAL A 1 117 ? -12.039 6.704 9.020 1.00 98.88 117 VAL A C 1
ATOM 946 O O . VAL A 1 117 ? -12.005 7.561 8.141 1.00 98.88 117 VAL A O 1
ATOM 949 N N . MET A 1 118 ? -10.938 6.262 9.620 1.00 98.88 118 MET A N 1
ATOM 950 C CA . MET A 1 118 ? -9.597 6.690 9.230 1.00 98.88 118 MET A CA 1
ATOM 951 C C . MET A 1 118 ? -8.860 5.552 8.522 1.00 98.88 118 MET A C 1
ATOM 953 O O . MET A 1 118 ? -8.805 4.441 9.046 1.00 98.88 118 MET A O 1
ATOM 957 N N . THR A 1 119 ? -8.243 5.803 7.369 1.00 98.81 119 THR A N 1
ATOM 958 C CA . THR A 1 119 ? -7.247 4.881 6.798 1.00 98.81 119 THR A CA 1
ATOM 959 C C . THR A 1 119 ? -5.844 5.301 7.225 1.00 98.81 119 THR A C 1
ATOM 961 O O . THR A 1 119 ? -5.564 6.488 7.373 1.00 98.81 119 THR A O 1
ATOM 964 N N . CYS A 1 120 ? -4.936 4.353 7.435 1.00 97.88 120 CYS A N 1
ATOM 965 C CA . CYS A 1 120 ? -3.518 4.660 7.612 1.00 97.88 120 CYS A CA 1
ATOM 966 C C . CYS A 1 120 ? -2.634 3.554 7.041 1.00 97.88 120 CYS A C 1
ATOM 968 O O . CYS A 1 120 ? -3.070 2.417 6.863 1.00 97.88 120 CYS A O 1
ATOM 970 N N . LEU A 1 121 ? -1.371 3.869 6.776 1.00 98.06 121 LEU A N 1
ATOM 971 C CA . LEU A 1 121 ? -0.382 2.854 6.446 1.00 98.06 121 LEU A CA 1
ATOM 972 C C . LEU A 1 121 ? -0.041 2.038 7.698 1.00 98.06 121 LEU A C 1
ATOM 974 O O . LEU A 1 121 ? -0.166 0.815 7.695 1.00 98.06 121 LEU A O 1
ATOM 978 N N . THR A 1 122 ? 0.349 2.699 8.792 1.00 96.56 122 THR A N 1
ATOM 979 C CA . THR A 1 122 ? 0.767 2.017 10.031 1.00 96.56 122 THR A CA 1
ATOM 980 C C . THR A 1 122 ? 0.098 2.610 11.264 1.00 96.56 122 THR A C 1
ATOM 982 O O . THR A 1 122 ? -0.042 3.821 11.390 1.00 96.56 122 THR A O 1
ATOM 985 N N . VAL A 1 123 ? -0.267 1.761 12.229 1.00 97.56 123 VAL A N 1
ATOM 986 C CA . VAL A 1 123 ? -0.706 2.224 13.554 1.00 97.56 123 VAL A CA 1
ATOM 987 C C . VAL A 1 123 ? 0.515 2.683 14.363 1.00 97.56 123 VAL A C 1
ATOM 989 O O . VAL A 1 123 ? 1.291 1.859 14.854 1.00 97.56 123 VAL A O 1
ATOM 992 N N . THR A 1 124 ? 0.688 3.994 14.517 1.00 97.31 124 THR A N 1
ATOM 993 C CA . THR A 1 124 ? 1.767 4.639 15.285 1.00 97.31 124 THR A CA 1
ATOM 994 C C . THR A 1 124 ? 1.195 5.480 16.436 1.00 97.31 124 THR A C 1
ATOM 996 O O . THR A 1 124 ? -0.022 5.664 16.519 1.00 97.31 124 THR A O 1
ATOM 999 N N . PRO A 1 125 ? 2.024 5.998 17.365 1.00 97.50 125 PRO A N 1
ATOM 1000 C CA . PRO A 1 125 ? 1.556 6.969 18.354 1.00 97.50 125 PRO A CA 1
ATOM 1001 C C . PRO A 1 125 ? 0.834 8.171 17.732 1.00 97.50 125 PRO A C 1
ATOM 1003 O O . PRO A 1 125 ? -0.214 8.565 18.234 1.00 97.50 125 PRO A O 1
ATOM 1006 N N . GLU A 1 126 ? 1.355 8.701 16.628 1.00 97.62 126 GLU A N 1
ATOM 1007 C CA . GLU A 1 126 ? 0.810 9.857 15.916 1.00 97.62 126 GLU A CA 1
ATOM 1008 C C . GLU A 1 126 ? -0.534 9.530 15.256 1.00 97.62 126 GLU A C 1
ATOM 1010 O O . GLU A 1 126 ? -1.483 10.301 15.390 1.00 97.62 126 GLU A O 1
ATOM 1015 N N . SER A 1 127 ? -0.655 8.363 14.608 1.00 98.12 127 SER A N 1
ATOM 1016 C CA . SER A 1 127 ? -1.919 7.955 13.982 1.00 98.12 127 SER A CA 1
ATOM 1017 C C . SER A 1 127 ? -3.002 7.667 15.028 1.00 98.12 127 SER A C 1
ATOM 1019 O O . SER A 1 127 ? -4.161 8.023 14.843 1.00 98.12 127 SER A O 1
AT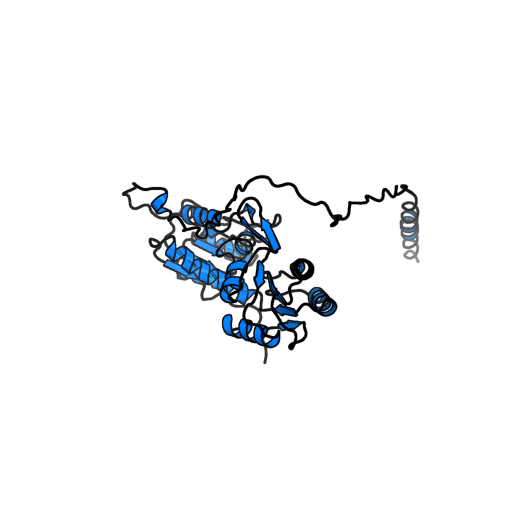OM 1021 N N . VAL A 1 128 ? -2.642 7.045 16.158 1.00 98.50 128 VAL A N 1
ATOM 1022 C CA . VAL A 1 128 ? -3.583 6.799 17.262 1.00 98.50 128 VAL A CA 1
ATOM 1023 C C . VAL A 1 128 ? -4.013 8.111 17.908 1.00 98.50 128 VAL A C 1
ATOM 1025 O O . VAL A 1 128 ? -5.188 8.265 18.232 1.00 98.50 128 VAL A O 1
ATOM 1028 N N . GLN A 1 129 ? -3.089 9.057 18.091 1.00 98.50 129 GLN A N 1
ATOM 1029 C CA . GLN A 1 129 ? -3.424 10.380 18.605 1.00 98.50 129 GLN A CA 1
ATOM 1030 C C . GLN A 1 129 ? -4.426 11.088 17.686 1.00 98.50 129 GLN A C 1
ATOM 1032 O O . GLN A 1 129 ? -5.455 11.550 18.170 1.00 98.50 129 GLN A O 1
ATOM 1037 N N . GLU A 1 130 ? -4.178 11.098 16.374 1.00 98.75 130 GLU A N 1
ATOM 1038 C CA . GLU A 1 130 ? -5.094 11.690 15.395 1.00 98.75 130 GLU A CA 1
ATOM 1039 C C . GLU A 1 130 ? -6.481 11.034 15.433 1.00 98.75 130 GLU A C 1
ATOM 1041 O O . GLU A 1 130 ? -7.494 11.731 15.489 1.00 98.75 130 GLU A O 1
ATOM 1046 N N . ALA A 1 131 ? -6.532 9.699 15.457 1.00 98.75 131 ALA A N 1
ATOM 1047 C CA . ALA A 1 131 ? -7.784 8.954 15.534 1.00 98.75 131 ALA A CA 1
ATOM 1048 C C . ALA A 1 131 ? -8.585 9.305 16.796 1.00 98.75 131 ALA A C 1
ATOM 1050 O O . ALA A 1 131 ? -9.796 9.478 16.721 1.00 98.75 131 ALA A O 1
ATOM 1051 N N . VAL A 1 132 ? -7.926 9.456 17.948 1.00 98.81 132 VAL A N 1
ATOM 1052 C CA . VAL A 1 132 ? -8.588 9.857 19.200 1.00 98.81 132 VAL A CA 1
ATOM 1053 C C . VAL A 1 132 ? -9.076 11.306 19.134 1.00 98.81 132 VAL A C 1
ATOM 1055 O O . VAL A 1 132 ? -10.211 11.587 19.513 1.00 98.81 132 VAL A O 1
ATOM 1058 N N . GLU A 1 133 ? -8.252 12.230 18.637 1.00 98.62 133 GLU A N 1
ATOM 1059 C CA . GLU A 1 133 ? -8.589 13.657 18.541 1.00 98.62 133 GLU A CA 1
ATOM 1060 C C . GLU A 1 133 ? -9.775 13.909 17.601 1.00 98.62 133 GLU A C 1
ATOM 1062 O O . GLU A 1 133 ? -10.699 14.648 17.951 1.00 98.62 133 GLU A O 1
ATOM 1067 N N . LYS A 1 134 ? -9.784 13.241 16.442 1.00 98.62 134 LYS A N 1
ATOM 1068 C CA . LYS A 1 134 ? -10.879 13.282 15.460 1.00 98.62 134 LYS A CA 1
ATOM 1069 C C . LYS A 1 134 ? -12.010 12.294 15.779 1.00 98.62 134 LYS A C 1
ATOM 1071 O O . LYS A 1 134 ? -13.013 12.259 15.071 1.00 98.62 134 LYS A O 1
ATOM 1076 N N . LYS A 1 135 ? -11.884 11.532 16.873 1.00 98.50 135 LYS A N 1
ATOM 1077 C CA . LYS A 1 135 ? -12.864 10.554 17.371 1.00 98.50 135 LYS A CA 1
ATOM 1078 C C . LYS A 1 135 ? -13.250 9.492 16.326 1.00 98.50 135 LYS A C 1
ATOM 1080 O O . LYS A 1 135 ? -14.422 9.163 16.187 1.00 98.50 135 LYS A O 1
ATOM 1085 N N . ALA A 1 136 ? -12.286 8.977 15.570 1.00 98.75 136 ALA A N 1
ATOM 1086 C CA . ALA A 1 136 ? -12.516 7.879 14.635 1.00 98.75 136 ALA A CA 1
ATOM 1087 C C . ALA A 1 136 ? -13.192 6.701 15.348 1.00 98.75 136 ALA A C 1
ATOM 1089 O O . ALA A 1 136 ? -12.757 6.311 16.427 1.00 98.75 136 ALA A O 1
ATOM 1090 N N . ASP A 1 137 ? -14.200 6.101 14.723 1.00 98.75 137 ASP A N 1
ATOM 1091 C CA . ASP A 1 137 ? -14.847 4.901 15.263 1.00 98.75 137 ASP A CA 1
ATOM 1092 C C . ASP A 1 137 ? -14.148 3.634 14.744 1.00 98.75 137 ASP A C 1
ATOM 1094 O O . ASP A 1 137 ? -14.181 2.579 15.376 1.00 98.75 137 ASP A O 1
ATOM 1098 N N . CYS A 1 138 ? -13.487 3.730 13.585 1.00 98.75 138 CYS A N 1
ATOM 1099 C CA . CYS A 1 138 ? -12.745 2.638 12.967 1.00 98.75 138 CYS A CA 1
ATOM 1100 C C . CYS A 1 138 ? -11.475 3.143 12.272 1.00 98.75 138 CYS A C 1
ATOM 1102 O O . CYS A 1 138 ? -11.497 4.140 11.548 1.00 98.75 138 CYS A O 1
ATOM 1104 N N . ILE A 1 139 ? -10.375 2.415 12.459 1.00 98.81 139 ILE A N 1
ATOM 1105 C CA . ILE A 1 139 ? -9.133 2.556 11.703 1.00 98.81 139 ILE A CA 1
ATOM 1106 C C . ILE A 1 139 ? -9.008 1.379 10.735 1.00 98.81 139 ILE A C 1
ATOM 1108 O O . ILE A 1 139 ? -9.158 0.221 11.126 1.00 98.81 139 ILE A O 1
ATOM 1112 N N . ILE A 1 140 ? -8.656 1.667 9.485 1.00 98.81 140 ILE A N 1
ATOM 1113 C CA . ILE A 1 140 ? -8.231 0.674 8.499 1.00 98.81 140 ILE A CA 1
ATOM 1114 C C . ILE A 1 140 ? -6.736 0.871 8.250 1.00 98.81 140 ILE A C 1
ATOM 1116 O O . ILE A 1 140 ? -6.348 1.787 7.523 1.00 98.81 140 ILE A O 1
ATOM 1120 N N . SER A 1 141 ? -5.896 0.035 8.865 1.00 98.50 141 SER A N 1
ATOM 1121 C CA . SER A 1 141 ? -4.441 0.106 8.699 1.00 98.50 141 SER A CA 1
ATOM 1122 C C . SER A 1 141 ? -3.948 -0.879 7.644 1.00 98.50 141 SER A C 1
ATOM 1124 O O . SER A 1 141 ? -4.383 -2.028 7.632 1.00 98.50 141 SER A O 1
ATOM 1126 N N . HIS A 1 142 ? -3.002 -0.492 6.787 1.00 98.50 142 HIS A N 1
ATOM 1127 C CA . HIS A 1 142 ? -2.364 -1.459 5.884 1.00 98.50 142 HIS A CA 1
ATOM 1128 C C . HIS A 1 142 ? -1.501 -2.460 6.654 1.00 98.50 142 HIS A C 1
ATOM 1130 O O . HIS A 1 142 ? -1.684 -3.661 6.501 1.00 98.50 142 HIS A O 1
ATOM 1136 N N . HIS A 1 143 ? -0.634 -1.996 7.554 1.00 97.62 143 HIS A N 1
ATOM 1137 C CA . HIS A 1 143 ? 0.176 -2.873 8.399 1.00 97.62 143 HIS A CA 1
ATOM 1138 C C . HIS A 1 143 ? -0.601 -3.370 9.626 1.00 97.62 143 HIS A C 1
ATOM 1140 O O . HIS A 1 143 ? -1.242 -2.562 10.314 1.00 97.62 143 HIS A O 1
ATOM 1146 N N . PRO A 1 144 ? -0.526 -4.672 9.968 1.00 96.50 144 PRO A N 1
ATOM 1147 C CA . PRO A 1 144 ? -1.331 -5.223 11.046 1.00 96.50 144 PRO A CA 1
ATOM 1148 C C . PRO A 1 144 ? -0.749 -4.888 12.418 1.00 96.50 144 PRO A C 1
ATOM 1150 O O . PRO A 1 144 ? 0.453 -5.009 12.675 1.00 96.50 144 PRO A O 1
ATOM 1153 N N . MET A 1 145 ? -1.639 -4.545 13.350 1.00 95.56 145 MET A N 1
ATOM 1154 C CA . MET A 1 145 ? -1.324 -4.424 14.768 1.00 95.56 145 MET A CA 1
ATOM 1155 C C . MET A 1 145 ? -2.324 -5.243 15.604 1.00 95.56 145 MET A C 1
ATOM 1157 O O . MET A 1 145 ? -3.515 -4.954 15.573 1.00 95.56 145 MET A O 1
ATOM 1161 N N . PRO A 1 146 ? -1.868 -6.231 16.395 1.00 93.75 146 PRO A N 1
ATOM 1162 C CA . PRO A 1 146 ? -0.488 -6.697 16.505 1.00 93.75 146 PRO A CA 1
ATOM 1163 C C . PRO A 1 146 ? -0.066 -7.579 15.309 1.00 93.75 146 PRO A C 1
ATOM 1165 O O . PRO A 1 146 ? -0.834 -8.412 14.836 1.00 93.75 146 PRO A O 1
ATOM 1168 N N . PHE A 1 147 ? 1.194 -7.458 14.869 1.00 89.88 147 PHE A N 1
ATOM 1169 C CA . PHE A 1 147 ? 1.763 -8.313 13.809 1.00 89.88 147 PHE A CA 1
ATOM 1170 C C . PHE A 1 147 ? 1.977 -9.770 14.267 1.00 89.88 147 PHE A C 1
ATOM 1172 O O . PHE A 1 147 ? 1.956 -10.704 13.475 1.00 89.88 147 PHE A O 1
ATOM 1179 N N . ARG A 1 148 ? 2.197 -9.990 15.571 1.00 91.12 148 ARG A N 1
ATOM 1180 C CA . ARG A 1 148 ? 2.334 -11.324 16.184 1.00 91.12 148 ARG A CA 1
ATOM 1181 C C . ARG A 1 148 ? 1.389 -11.455 17.364 1.00 91.12 148 ARG A C 1
ATOM 1183 O O . ARG A 1 148 ? 1.112 -10.469 18.041 1.00 91.12 148 ARG A O 1
ATOM 1190 N N . ALA A 1 149 ? 0.984 -12.685 17.668 1.00 93.00 149 ALA A N 1
ATOM 1191 C CA . ALA A 1 149 ? 0.183 -12.974 18.851 1.00 93.00 149 ALA A CA 1
ATOM 1192 C C . ALA A 1 149 ? 0.833 -12.406 20.128 1.00 93.00 149 ALA A C 1
ATOM 1194 O O . ALA A 1 149 ? 2.020 -12.623 20.398 1.00 93.00 149 ALA A O 1
ATOM 1195 N N . LEU A 1 150 ? 0.038 -11.684 20.918 1.00 92.88 150 LEU A N 1
ATOM 1196 C CA . LEU A 1 150 ? 0.471 -11.086 22.176 1.00 92.88 150 LEU A CA 1
ATOM 1197 C C . LEU A 1 150 ? 0.292 -12.077 23.327 1.00 92.88 150 LEU A C 1
ATOM 1199 O O . LEU A 1 150 ? -0.742 -12.727 23.440 1.00 92.88 150 LEU A O 1
ATOM 1203 N N . LYS A 1 151 ? 1.292 -12.165 24.210 1.00 96.50 151 LYS A N 1
ATOM 1204 C CA . LYS A 1 151 ? 1.182 -12.927 25.468 1.00 96.50 151 LYS A CA 1
ATOM 1205 C C . LYS A 1 151 ? 0.518 -12.126 26.586 1.00 96.50 151 LYS A C 1
ATOM 1207 O O . LYS A 1 151 ? -0.065 -12.705 27.492 1.00 96.50 151 LYS A O 1
ATOM 1212 N N . GLU A 1 152 ? 0.642 -10.806 26.527 1.00 96.62 152 GLU A N 1
ATOM 1213 C CA . GLU A 1 152 ? 0.098 -9.865 27.497 1.00 96.62 152 GLU A CA 1
ATOM 1214 C C . GLU A 1 152 ? -0.296 -8.561 26.795 1.00 96.62 152 GLU A C 1
ATOM 1216 O O . GLU A 1 152 ? 0.311 -8.179 25.791 1.00 96.62 152 GLU A O 1
ATOM 1221 N N . LEU A 1 153 ? -1.297 -7.868 27.341 1.00 97.06 153 LEU A N 1
ATOM 1222 C CA . LEU A 1 153 ? -1.768 -6.575 26.850 1.00 97.06 153 LEU A CA 1
ATOM 1223 C C . LEU A 1 153 ? -1.632 -5.526 27.961 1.00 97.06 153 LEU A C 1
ATOM 1225 O O . LEU A 1 153 ? -2.577 -5.208 28.681 1.00 97.06 153 LEU A O 1
ATOM 1229 N N . THR A 1 154 ? -0.417 -5.008 28.127 1.00 97.06 154 THR A N 1
ATOM 1230 C CA . THR A 1 154 ? -0.069 -4.027 29.166 1.00 97.06 154 THR A CA 1
ATOM 1231 C C . THR A 1 154 ? 0.517 -2.762 28.542 1.00 97.06 154 THR A C 1
ATOM 1233 O O . THR A 1 154 ? 0.801 -2.704 27.351 1.00 97.06 154 THR A O 1
ATOM 1236 N N . SER A 1 155 ? 0.729 -1.717 29.342 1.00 95.75 155 SER A N 1
ATOM 1237 C CA . SER A 1 155 ? 1.444 -0.514 28.890 1.00 95.75 155 SER A CA 1
ATOM 1238 C C . SER A 1 155 ? 2.971 -0.685 28.879 1.00 95.75 155 SER A C 1
ATOM 1240 O O . SER A 1 155 ? 3.679 0.310 28.741 1.00 95.75 155 SER A O 1
ATOM 1242 N N . ALA A 1 156 ? 3.497 -1.903 29.058 1.00 96.31 156 ALA A N 1
ATOM 1243 C CA . ALA A 1 156 ? 4.939 -2.155 29.066 1.00 96.31 156 ALA A CA 1
ATOM 1244 C C . ALA A 1 156 ? 5.560 -2.106 27.659 1.00 96.31 156 ALA A C 1
ATOM 1246 O O . ALA A 1 156 ? 6.724 -1.742 27.519 1.00 96.31 156 ALA A O 1
ATOM 1247 N N . SER A 1 157 ? 4.786 -2.420 26.615 1.00 96.25 157 SER A N 1
ATOM 1248 C CA . SER A 1 157 ? 5.223 -2.361 25.215 1.00 96.25 157 SER A CA 1
ATOM 1249 C C . SER A 1 157 ? 4.514 -1.248 24.445 1.00 96.25 157 SER A C 1
ATOM 1251 O O . SER A 1 157 ? 3.412 -0.836 24.808 1.00 96.25 157 SER A O 1
ATOM 1253 N N . THR A 1 158 ? 5.121 -0.771 23.354 1.00 95.75 158 THR A N 1
ATOM 1254 C CA . THR A 1 158 ? 4.495 0.220 22.461 1.00 95.75 158 THR A CA 1
ATOM 1255 C C . THR A 1 158 ? 3.184 -0.309 21.888 1.00 95.75 158 THR A C 1
ATOM 1257 O O . THR A 1 158 ? 2.155 0.335 22.053 1.00 95.75 158 THR A O 1
ATOM 1260 N N . THR A 1 159 ? 3.185 -1.520 21.320 1.00 96.81 159 THR A N 1
ATOM 1261 C CA . THR A 1 159 ? 1.970 -2.184 20.822 1.00 96.81 159 THR A CA 1
ATOM 1262 C C . THR A 1 159 ? 0.886 -2.262 21.893 1.00 96.81 159 THR A C 1
ATOM 1264 O O . THR A 1 159 ? -0.263 -1.923 21.633 1.00 96.81 159 THR A O 1
ATOM 1267 N N . GLY A 1 160 ? 1.245 -2.651 23.120 1.00 97.81 160 GLY A N 1
ATOM 1268 C CA . GLY A 1 160 ? 0.284 -2.741 24.210 1.00 97.81 160 GLY A CA 1
ATOM 1269 C C . GLY A 1 160 ? -0.267 -1.381 24.649 1.00 97.81 160 GLY A C 1
ATOM 1270 O O . GLY A 1 160 ? -1.458 -1.278 24.926 1.00 97.81 160 GLY A O 1
ATOM 1271 N N . LYS A 1 161 ? 0.548 -0.316 24.654 1.00 98.12 161 LYS A N 1
ATOM 1272 C CA . LYS A 1 161 ? 0.066 1.058 24.887 1.00 98.12 161 LYS A CA 1
ATOM 1273 C C . LYS A 1 161 ? -0.945 1.481 23.820 1.00 98.12 161 LYS A C 1
ATOM 1275 O O . LYS A 1 161 ? -2.029 1.916 24.186 1.00 98.12 161 LYS A O 1
ATOM 1280 N N . LEU A 1 162 ? -0.610 1.314 22.539 1.00 98.38 162 LEU A N 1
ATOM 1281 C CA . LEU A 1 162 ? -1.452 1.741 21.415 1.00 98.38 162 LEU A CA 1
ATOM 1282 C C . LEU A 1 162 ? -2.784 0.986 21.385 1.00 98.38 162 LEU A C 1
ATOM 1284 O O . LEU A 1 162 ? -3.836 1.615 21.392 1.00 98.38 162 LEU A O 1
ATOM 1288 N N . LEU A 1 163 ? -2.752 -0.347 21.471 1.00 98.44 163 LEU A N 1
ATOM 1289 C CA . LEU A 1 163 ? -3.965 -1.170 21.509 1.00 98.44 163 LEU A CA 1
ATOM 1290 C C . LEU A 1 163 ? -4.861 -0.825 22.701 1.00 98.44 163 LEU A C 1
ATOM 1292 O O . LEU A 1 163 ? -6.073 -0.721 22.555 1.00 98.44 163 LEU A O 1
ATOM 1296 N N . ARG A 1 164 ? -4.279 -0.599 23.887 1.00 98.50 164 ARG A N 1
ATOM 1297 C CA . ARG A 1 164 ? -5.057 -0.166 25.056 1.00 98.50 164 ARG A CA 1
ATOM 1298 C C . ARG A 1 164 ? -5.668 1.218 24.864 1.00 98.50 164 ARG A C 1
ATOM 1300 O O . ARG A 1 164 ? -6.740 1.454 25.408 1.00 98.50 164 ARG A O 1
ATOM 1307 N N . THR A 1 165 ? -5.006 2.125 24.148 1.00 98.69 165 THR A N 1
ATOM 1308 C CA . THR A 1 165 ? -5.576 3.434 23.806 1.00 98.69 165 THR A CA 1
ATOM 1309 C C . THR A 1 165 ? -6.749 3.286 22.844 1.00 98.69 165 THR A C 1
ATOM 1311 O O . THR A 1 165 ? -7.794 3.860 23.126 1.00 98.69 165 THR A O 1
ATOM 1314 N N . LEU A 1 166 ? -6.619 2.481 21.783 1.00 98.62 166 LEU A N 1
ATOM 1315 C CA . LEU A 1 166 ? -7.721 2.209 20.850 1.00 98.62 166 LEU A CA 1
ATOM 1316 C C . LEU A 1 166 ? -8.939 1.631 21.582 1.00 98.62 166 LEU A C 1
ATOM 1318 O O . LEU A 1 166 ? -10.022 2.197 21.505 1.00 98.62 166 LEU A O 1
ATOM 1322 N N . ILE A 1 167 ? -8.730 0.589 22.396 1.00 98.44 167 ILE A N 1
ATOM 1323 C CA . ILE A 1 167 ? -9.797 -0.061 23.176 1.00 98.44 167 ILE A CA 1
ATOM 1324 C C . ILE A 1 167 ? -10.479 0.919 24.140 1.00 98.44 167 ILE A C 1
ATOM 1326 O O . ILE A 1 167 ? -11.690 0.896 24.282 1.00 98.44 167 ILE A O 1
ATOM 1330 N N . LYS A 1 168 ? -9.722 1.789 24.822 1.00 98.50 168 LYS A N 1
ATOM 1331 C CA . LYS A 1 168 ? -10.293 2.758 25.777 1.00 98.50 168 LYS A CA 1
ATOM 1332 C C . LYS A 1 168 ? -11.136 3.857 25.132 1.00 98.50 168 LYS A C 1
ATOM 1334 O O . LYS A 1 168 ? -11.855 4.534 25.858 1.00 98.50 168 LYS A O 1
ATOM 1339 N N . ASN A 1 169 ? -10.965 4.082 23.835 1.00 98.69 169 ASN A N 1
ATOM 1340 C CA . ASN A 1 169 ? -11.696 5.090 23.075 1.00 98.69 169 ASN A CA 1
ATOM 1341 C C . ASN A 1 169 ? -12.681 4.438 22.091 1.00 98.69 169 ASN A C 1
ATOM 1343 O O . ASN A 1 169 ? -13.140 5.116 21.182 1.00 98.69 169 ASN A O 1
ATOM 1347 N N . ASP A 1 170 ? -12.960 3.138 22.252 1.00 98.38 170 ASP A N 1
ATOM 1348 C CA . ASP A 1 170 ? -13.873 2.359 21.410 1.00 98.38 170 ASP A CA 1
ATOM 1349 C C . ASP A 1 170 ? -13.554 2.438 19.903 1.00 98.38 170 ASP A C 1
ATOM 1351 O O . ASP A 1 170 ? -14.437 2.365 19.054 1.00 98.38 170 ASP A O 1
ATOM 1355 N N . ILE A 1 171 ? -12.267 2.546 19.555 1.00 98.81 171 ILE A N 1
ATOM 1356 C CA . ILE A 1 171 ? -11.807 2.634 18.165 1.00 98.81 171 ILE A CA 1
ATOM 1357 C C . ILE A 1 171 ? -11.503 1.231 17.639 1.00 98.81 171 ILE A C 1
ATOM 1359 O O . ILE A 1 171 ? -10.571 0.563 18.104 1.00 98.81 171 ILE A O 1
ATOM 1363 N N . ALA A 1 172 ? -12.270 0.792 16.645 1.00 98.75 172 ALA A N 1
ATOM 1364 C CA . ALA A 1 172 ? -12.053 -0.477 15.968 1.00 98.75 172 ALA A CA 1
ATOM 1365 C C . ALA A 1 172 ? -10.809 -0.453 15.061 1.00 98.75 172 ALA A C 1
ATOM 1367 O O . ALA A 1 172 ? -10.385 0.601 14.588 1.00 98.75 172 ALA A O 1
ATOM 1368 N N . LEU A 1 173 ? -10.234 -1.626 14.781 1.00 98.75 173 LEU A N 1
ATOM 1369 C CA . LEU A 1 173 ? -9.107 -1.791 13.861 1.00 98.75 173 LEU A CA 1
ATOM 1370 C C . LEU A 1 173 ? -9.361 -2.934 12.878 1.00 98.75 173 LEU A C 1
ATOM 1372 O O . LEU A 1 173 ? -9.512 -4.093 13.278 1.00 98.75 173 LEU A O 1
ATOM 1376 N N . TYR A 1 174 ? -9.325 -2.613 11.589 1.00 98.75 174 TYR A N 1
ATOM 1377 C CA . TYR A 1 174 ? -9.307 -3.565 10.486 1.00 98.75 174 TYR A CA 1
ATOM 1378 C C . TYR A 1 174 ? -7.985 -3.451 9.720 1.00 98.75 174 TYR A C 1
ATOM 1380 O O . TYR A 1 174 ? -7.466 -2.354 9.538 1.00 98.75 174 TYR A O 1
ATOM 1388 N N . CYS A 1 175 ? -7.446 -4.569 9.237 1.00 98.56 175 CYS A N 1
ATOM 1389 C CA . CYS A 1 175 ? -6.202 -4.583 8.479 1.00 98.56 175 CYS A CA 1
ATOM 1390 C C . CYS A 1 175 ? -6.244 -5.569 7.299 1.00 98.56 175 CYS A C 1
ATOM 1392 O O . CYS A 1 175 ? -6.309 -6.775 7.531 1.00 98.56 175 CYS A O 1
ATOM 1394 N N . PRO A 1 176 ? -6.206 -5.110 6.034 1.00 98.12 176 PRO A N 1
ATOM 1395 C CA . PRO A 1 176 ? -6.171 -6.009 4.883 1.00 98.12 176 PRO A CA 1
ATOM 1396 C C . PRO A 1 176 ? -4.748 -6.450 4.478 1.00 98.12 176 PRO A C 1
ATOM 1398 O O . PRO A 1 176 ? -4.611 -7.509 3.878 1.00 98.12 176 PRO A O 1
ATOM 1401 N N . HIS A 1 177 ? -3.698 -5.688 4.808 1.00 98.19 177 HIS A N 1
ATOM 1402 C CA . HIS A 1 177 ? -2.284 -5.992 4.528 1.00 98.19 177 HIS A CA 1
ATOM 1403 C C . HIS A 1 177 ? -2.043 -6.663 3.160 1.00 98.19 177 HIS A C 1
ATOM 1405 O O . HIS A 1 177 ? -2.398 -6.095 2.126 1.00 98.19 177 HIS A O 1
ATOM 1411 N N . THR A 1 178 ? -1.521 -7.894 3.122 1.00 98.00 178 THR A N 1
ATOM 1412 C CA . THR A 1 178 ? -1.170 -8.558 1.854 1.00 98.00 178 THR A CA 1
ATOM 1413 C C . THR A 1 178 ? -2.366 -8.857 0.946 1.00 98.00 178 THR A C 1
ATOM 1415 O O . THR A 1 178 ? -2.199 -8.966 -0.275 1.00 98.00 178 THR A O 1
ATOM 1418 N N . SER A 1 179 ? -3.597 -8.931 1.478 1.00 98.06 179 SER A N 1
ATOM 1419 C CA . SER A 1 179 ? -4.775 -9.037 0.610 1.00 98.06 179 SER A CA 1
ATOM 1420 C C . SER A 1 179 ? -5.031 -7.741 -0.153 1.00 98.06 179 SER A C 1
ATOM 1422 O O . SER A 1 179 ? -5.469 -7.798 -1.302 1.00 98.06 179 SER A O 1
ATOM 1424 N N . PHE A 1 180 ? -4.714 -6.582 0.435 1.00 98.50 180 PHE A N 1
ATOM 1425 C CA . PHE A 1 180 ? -4.810 -5.289 -0.241 1.00 98.50 180 PHE A CA 1
ATOM 1426 C C . PHE A 1 180 ? -3.715 -5.109 -1.292 1.00 98.50 180 PHE A C 1
ATOM 1428 O O . PHE A 1 180 ? -3.998 -4.603 -2.380 1.00 98.50 180 PHE A O 1
ATOM 1435 N N . ASP A 1 181 ? -2.504 -5.604 -1.036 1.00 98.50 181 ASP A N 1
ATOM 1436 C CA . ASP A 1 181 ? -1.432 -5.637 -2.041 1.00 98.50 181 ASP A CA 1
ATOM 1437 C C . ASP A 1 181 ? -1.869 -6.387 -3.301 1.00 98.50 181 ASP A C 1
ATOM 1439 O O . ASP A 1 181 ? -1.616 -5.958 -4.435 1.00 98.50 181 ASP A O 1
ATOM 1443 N N . SER A 1 182 ? -2.547 -7.515 -3.089 1.00 98.06 182 SER A N 1
ATOM 1444 C CA . SER A 1 182 ? -2.932 -8.461 -4.133 1.00 98.06 182 SER A CA 1
ATOM 1445 C C . SER A 1 182 ? -4.288 -8.155 -4.778 1.00 98.06 182 SER A C 1
ATOM 1447 O O . SER A 1 182 ? -4.561 -8.654 -5.881 1.00 98.06 182 SER A O 1
ATOM 1449 N N . ALA A 1 183 ? -5.120 -7.325 -4.138 1.00 97.69 183 ALA A N 1
ATOM 1450 C CA . ALA A 1 183 ? -6.490 -7.030 -4.548 1.00 97.69 183 ALA A CA 1
ATOM 1451 C C . ALA A 1 183 ? -6.595 -6.602 -6.025 1.00 97.69 183 ALA A C 1
ATOM 1453 O O . ALA A 1 183 ? -5.792 -5.795 -6.516 1.00 97.69 183 ALA A O 1
ATOM 1454 N N . PRO A 1 184 ? -7.568 -7.141 -6.783 1.00 93.12 184 PRO A N 1
ATOM 1455 C CA . PRO A 1 184 ? -7.850 -6.645 -8.122 1.00 93.12 184 PRO A CA 1
ATOM 1456 C C . PRO A 1 184 ? -8.411 -5.216 -8.069 1.00 93.12 184 PRO A C 1
ATOM 1458 O O . PRO A 1 184 ? -8.883 -4.744 -7.038 1.00 93.12 184 PRO A O 1
ATOM 1461 N N . GLY A 1 185 ? -8.400 -4.520 -9.207 1.00 92.06 185 GLY A N 1
ATOM 1462 C CA . GLY A 1 185 ? -9.008 -3.193 -9.319 1.00 92.06 185 GLY A CA 1
ATOM 1463 C C . GLY A 1 185 ? -8.192 -2.104 -8.627 1.00 92.06 185 GLY A C 1
ATOM 1464 O O . GLY A 1 185 ? -7.405 -1.445 -9.281 1.00 92.06 185 GLY A O 1
ATOM 1465 N N . ALA A 1 186 ? -8.377 -1.899 -7.325 1.00 95.56 186 ALA A N 1
ATOM 1466 C CA . ALA A 1 186 ? -7.722 -0.814 -6.591 1.00 95.56 186 ALA A CA 1
ATOM 1467 C C . ALA A 1 186 ? -6.811 -1.306 -5.453 1.00 95.56 186 ALA A C 1
ATOM 1469 O O . ALA A 1 186 ? -6.602 -0.574 -4.494 1.00 95.56 186 ALA A O 1
ATOM 1470 N N . GLY A 1 187 ? -6.245 -2.515 -5.547 1.00 97.62 187 GLY A N 1
ATOM 1471 C CA . GLY A 1 187 ? -5.161 -2.957 -4.656 1.00 97.62 187 GLY A CA 1
ATOM 1472 C C . GLY A 1 187 ? -3.860 -2.175 -4.858 1.00 97.62 187 GLY A C 1
ATOM 1473 O O . GLY A 1 187 ? -3.675 -1.578 -5.919 1.00 97.62 187 GLY A O 1
ATOM 1474 N N . ILE A 1 188 ? -2.940 -2.189 -3.886 1.00 98.50 188 ILE A N 1
ATOM 1475 C CA . ILE A 1 188 ? -1.752 -1.306 -3.891 1.00 98.50 188 ILE A CA 1
ATOM 1476 C C . ILE A 1 188 ? -0.947 -1.440 -5.188 1.00 98.50 188 ILE A C 1
ATOM 1478 O O . ILE A 1 188 ? -0.719 -0.453 -5.888 1.00 98.50 188 ILE A O 1
ATOM 1482 N N . ASN A 1 189 ? -0.587 -2.666 -5.579 1.00 98.50 189 ASN A N 1
ATOM 1483 C CA . ASN A 1 189 ? 0.187 -2.886 -6.803 1.00 98.50 189 ASN A CA 1
ATOM 1484 C C . ASN A 1 189 ? -0.557 -2.423 -8.067 1.00 98.50 189 ASN A C 1
ATOM 1486 O O . ASN A 1 189 ? 0.068 -1.960 -9.022 1.00 98.50 189 ASN A O 1
ATOM 1490 N N . GLN A 1 190 ? -1.889 -2.546 -8.083 1.00 98.19 190 GLN A N 1
ATOM 1491 C CA . GLN A 1 190 ? -2.705 -2.085 -9.204 1.00 98.19 190 GLN A CA 1
ATOM 1492 C C . GLN A 1 190 ? -2.764 -0.557 -9.252 1.00 98.19 190 GLN A C 1
ATOM 1494 O O . GLN A 1 190 ? -2.582 0.014 -10.321 1.00 98.19 190 GLN A O 1
ATOM 1499 N N . GLN A 1 191 ? -2.916 0.107 -8.104 1.00 98.31 191 GLN A N 1
ATOM 1500 C CA . GLN A 1 191 ? -2.892 1.566 -8.021 1.00 98.31 191 GLN A CA 1
ATOM 1501 C C . GLN A 1 191 ? -1.553 2.144 -8.497 1.00 98.31 191 GLN A C 1
ATOM 1503 O O . GLN A 1 191 ? -1.542 3.123 -9.241 1.00 98.31 191 GLN A O 1
ATOM 1508 N N . LEU A 1 192 ? -0.427 1.519 -8.131 1.00 98.19 192 LEU A N 1
ATOM 1509 C CA . LEU A 1 192 ? 0.897 1.916 -8.625 1.00 98.19 192 LEU A CA 1
ATOM 1510 C C . LEU A 1 192 ? 1.006 1.747 -10.148 1.00 98.19 192 LEU A C 1
ATOM 1512 O O . LEU A 1 192 ? 1.487 2.649 -10.839 1.00 98.19 192 LEU A O 1
ATOM 1516 N N . ALA A 1 193 ? 0.525 0.623 -10.687 1.00 97.88 193 ALA A N 1
ATOM 1517 C CA . ALA A 1 193 ? 0.504 0.380 -12.128 1.00 97.88 193 ALA A CA 1
ATOM 1518 C C . ALA A 1 193 ? -0.365 1.408 -12.878 1.00 97.88 193 ALA A C 1
ATOM 1520 O O . ALA A 1 193 ? 0.059 1.943 -13.906 1.00 97.88 193 ALA A O 1
ATOM 1521 N N . ASP A 1 194 ? -1.548 1.722 -12.350 1.00 97.31 194 ASP A N 1
ATOM 1522 C CA . ASP A 1 194 ? -2.483 2.683 -12.938 1.00 97.31 194 ASP A CA 1
ATOM 1523 C C . ASP A 1 194 ? -1.915 4.109 -12.901 1.00 97.31 194 ASP A C 1
ATOM 1525 O O . ASP A 1 194 ? -1.977 4.831 -13.901 1.00 97.31 194 ASP A O 1
ATOM 1529 N N . ALA A 1 195 ? -1.284 4.502 -11.789 1.00 96.38 195 ALA A N 1
ATOM 1530 C CA . ALA A 1 195 ? -0.630 5.801 -11.642 1.00 96.38 195 ALA A CA 1
ATOM 1531 C C . ALA A 1 195 ? 0.529 5.969 -12.645 1.00 96.38 195 ALA A C 1
ATOM 1533 O O . ALA A 1 195 ? 0.678 7.024 -13.273 1.00 96.38 195 ALA A O 1
ATOM 1534 N N . LEU A 1 196 ? 1.303 4.902 -12.871 1.00 96.00 196 LEU A N 1
ATOM 1535 C CA . LEU A 1 196 ? 2.356 4.838 -13.893 1.00 96.00 196 LEU A CA 1
ATOM 1536 C C . LEU A 1 196 ? 1.815 4.666 -15.323 1.00 96.00 196 LEU A C 1
ATOM 1538 O O . LEU A 1 196 ? 2.593 4.727 -16.281 1.00 96.00 196 LEU A O 1
ATOM 1542 N N . LYS A 1 197 ? 0.493 4.517 -15.477 1.00 96.06 197 LYS A N 1
ATOM 1543 C CA . LYS A 1 197 ? -0.227 4.311 -16.741 1.00 96.06 197 LYS A CA 1
ATOM 1544 C C . LYS A 1 197 ? 0.242 3.073 -17.505 1.00 96.06 197 LYS A C 1
ATOM 1546 O O . LYS A 1 197 ? 0.340 3.107 -18.734 1.00 96.06 197 LYS A O 1
ATOM 1551 N N . LEU A 1 198 ? 0.542 1.993 -16.787 1.00 96.88 198 LEU A N 1
ATOM 1552 C CA . LEU A 1 198 ? 0.886 0.723 -17.416 1.00 96.88 198 LEU A CA 1
ATOM 1553 C C . LEU A 1 198 ? -0.314 0.163 -18.188 1.00 96.88 198 LEU A C 1
ATOM 1555 O O . LEU A 1 198 ? -1.470 0.319 -17.788 1.00 96.88 198 LEU A O 1
ATOM 1559 N N . LYS A 1 199 ? -0.028 -0.482 -19.315 1.00 96.38 199 LYS A N 1
ATOM 1560 C CA . LYS A 1 199 ? -0.998 -1.211 -20.132 1.00 96.38 199 LYS A CA 1
ATOM 1561 C C . LYS A 1 199 ? -0.901 -2.701 -19.880 1.00 96.38 199 LYS A C 1
ATOM 1563 O O . LYS A 1 199 ? 0.145 -3.194 -19.458 1.00 96.38 199 LYS A O 1
ATOM 1568 N N . ASP A 1 200 ? -1.994 -3.397 -20.181 1.00 95.75 200 ASP A N 1
ATOM 1569 C CA . ASP A 1 200 ? -2.088 -4.857 -20.109 1.00 95.75 200 ASP A CA 1
ATOM 1570 C C . ASP A 1 200 ? -1.614 -5.410 -18.759 1.00 95.75 200 ASP A C 1
ATOM 1572 O O . ASP A 1 200 ? -0.937 -6.435 -18.671 1.00 95.75 200 ASP A O 1
ATOM 1576 N N . THR A 1 201 ? -1.957 -4.679 -17.696 1.00 97.12 201 THR A N 1
ATOM 1577 C CA . THR A 1 201 ? -1.498 -4.962 -16.344 1.00 97.12 201 THR A CA 1
ATOM 1578 C C . THR A 1 201 ? -2.102 -6.269 -15.836 1.00 97.12 201 THR A C 1
ATOM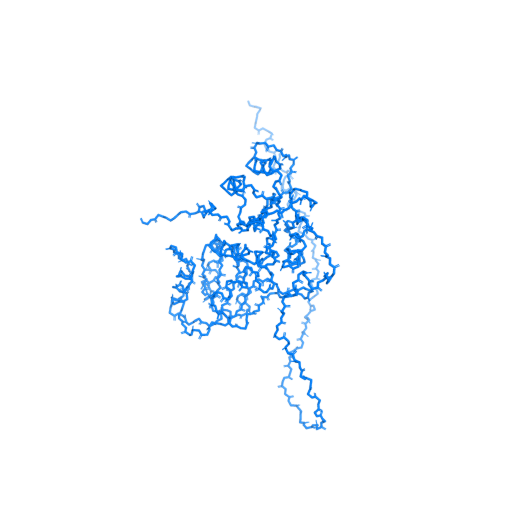 1580 O O . THR A 1 201 ? -3.323 -6.424 -15.777 1.00 97.12 201 THR A O 1
ATOM 1583 N N . VAL A 1 202 ? -1.244 -7.201 -15.426 1.00 97.31 202 VAL A N 1
ATOM 1584 C CA . VAL A 1 202 ? -1.621 -8.514 -14.881 1.00 97.31 202 VAL A CA 1
ATOM 1585 C C . VAL A 1 202 ? -0.768 -8.859 -13.655 1.00 97.31 202 VAL A C 1
ATOM 1587 O O . VAL A 1 202 ? 0.351 -8.360 -13.535 1.00 97.31 202 VAL A O 1
ATOM 1590 N N . PRO A 1 203 ? -1.250 -9.696 -12.721 1.00 98.06 203 PRO A N 1
ATOM 1591 C CA . PRO A 1 203 ? -0.426 -10.195 -11.619 1.00 98.06 203 PRO A CA 1
ATOM 1592 C C . PRO A 1 203 ? 0.723 -11.086 -12.111 1.00 98.06 203 PRO A C 1
ATOM 1594 O O . PRO A 1 203 ? 0.601 -11.755 -13.139 1.00 98.06 203 PRO A O 1
ATOM 1597 N N . PHE A 1 204 ? 1.815 -11.157 -11.343 1.00 98.00 204 PHE A N 1
ATOM 1598 C CA . PHE A 1 204 ? 2.862 -12.160 -11.577 1.00 98.00 204 PHE A CA 1
ATOM 1599 C C . PHE A 1 204 ? 2.349 -13.573 -11.302 1.00 98.00 204 PHE A C 1
ATOM 1601 O O . PHE A 1 204 ? 2.621 -14.503 -12.063 1.00 98.00 204 PHE A O 1
ATOM 1608 N N . VAL A 1 205 ? 1.601 -13.722 -10.207 1.00 96.94 205 VAL A N 1
ATOM 1609 C CA . VAL A 1 205 ? 0.961 -14.976 -9.809 1.00 96.94 205 VAL A CA 1
ATOM 1610 C C . VAL A 1 205 ? -0.524 -14.695 -9.581 1.00 96.94 205 VAL A C 1
ATOM 1612 O O . VAL A 1 205 ? -0.875 -14.135 -8.545 1.00 96.94 205 VAL A O 1
ATOM 1615 N N . PRO A 1 206 ? -1.405 -15.014 -10.546 1.00 96.19 206 PRO A N 1
ATOM 1616 C CA . PRO A 1 206 ? -2.836 -14.785 -10.387 1.00 96.19 206 PRO A CA 1
ATOM 1617 C C . PRO A 1 206 ? -3.434 -15.711 -9.326 1.00 96.19 206 PRO A C 1
ATOM 1619 O O . PRO A 1 206 ? -3.105 -16.898 -9.281 1.00 96.19 206 PRO A O 1
ATOM 1622 N N . ASN A 1 207 ? -4.365 -15.189 -8.526 1.00 93.75 207 ASN A N 1
ATOM 1623 C CA . ASN A 1 207 ? -5.206 -16.021 -7.672 1.00 93.75 207 ASN A CA 1
ATOM 1624 C C . ASN A 1 207 ? -6.403 -16.547 -8.496 1.00 93.75 207 ASN A C 1
ATOM 1626 O O . ASN A 1 207 ? -7.154 -15.738 -9.052 1.00 93.75 207 ASN A O 1
ATOM 1630 N N . PRO A 1 208 ? -6.590 -17.876 -8.615 1.00 87.88 208 PRO A N 1
ATOM 1631 C CA . PRO A 1 208 ? -7.620 -18.451 -9.480 1.00 87.88 208 PRO A CA 1
ATOM 1632 C C . PRO A 1 208 ? -9.050 -18.248 -8.960 1.00 87.88 208 PRO A C 1
ATOM 1634 O O . PRO A 1 208 ? -9.982 -18.276 -9.762 1.00 87.88 208 PRO A O 1
ATOM 1637 N N . ASP A 1 209 ? -9.231 -18.030 -7.655 1.00 85.50 209 ASP A N 1
ATOM 1638 C CA . ASP A 1 209 ? -10.544 -18.113 -7.008 1.00 85.50 209 ASP A CA 1
ATOM 1639 C C . ASP A 1 209 ? -11.233 -16.751 -6.861 1.00 85.50 209 ASP A C 1
ATOM 1641 O O . ASP A 1 209 ? -12.458 -16.661 -6.921 1.00 85.50 209 ASP A O 1
ATOM 1645 N N . CYS A 1 210 ? -10.464 -15.675 -6.682 1.00 79.56 210 CYS A N 1
ATOM 1646 C CA . CYS A 1 210 ? -11.005 -14.341 -6.388 1.00 79.56 210 CYS A CA 1
ATOM 1647 C C . CYS A 1 210 ? -10.493 -13.226 -7.318 1.00 79.56 210 CYS A C 1
ATOM 1649 O O . CYS A 1 210 ? -10.851 -12.060 -7.145 1.00 79.56 210 CYS A O 1
ATOM 1651 N N . GLY A 1 211 ? -9.718 -13.576 -8.351 1.00 87.56 211 GLY A N 1
ATOM 1652 C CA . GLY A 1 211 ? -9.043 -12.600 -9.210 1.00 87.56 211 GLY A CA 1
ATOM 1653 C C . GLY A 1 211 ? -7.896 -11.891 -8.483 1.00 87.56 211 GLY A C 1
ATOM 1654 O O . GLY A 1 211 ? -7.595 -12.194 -7.339 1.00 87.56 211 GLY A O 1
ATOM 1655 N N . GLY A 1 212 ? -7.208 -10.956 -9.145 1.00 93.69 212 GLY A N 1
ATOM 1656 C 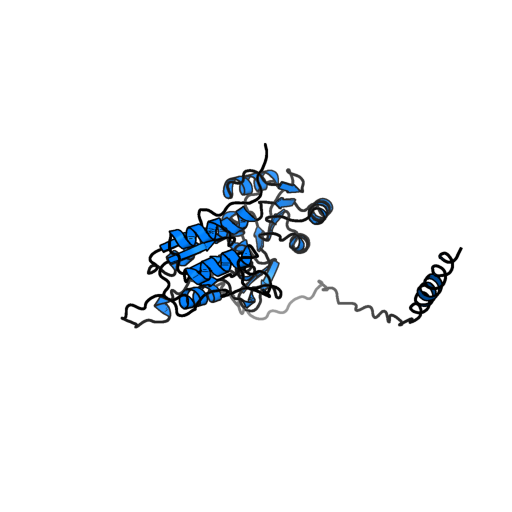CA . GLY A 1 212 ? -6.011 -10.328 -8.567 1.00 93.69 212 GLY A CA 1
ATOM 1657 C C . GLY A 1 212 ? -4.849 -11.317 -8.409 1.00 93.69 212 GLY A C 1
ATOM 1658 O O . GLY A 1 212 ? -4.744 -12.280 -9.172 1.00 93.69 212 GLY A O 1
ATOM 1659 N N . GLY A 1 213 ? -3.960 -11.066 -7.448 1.00 96.56 213 GLY A N 1
ATOM 1660 C CA . GLY A 1 213 ? -2.806 -11.921 -7.155 1.00 96.56 213 GLY A CA 1
ATOM 1661 C C . GLY A 1 213 ? -1.523 -11.150 -6.848 1.00 96.56 213 GLY A C 1
ATOM 1662 O O . GLY A 1 213 ? -1.531 -9.921 -6.778 1.00 96.56 213 GLY A O 1
ATOM 1663 N N . THR A 1 214 ? -0.421 -11.880 -6.697 1.00 96.62 214 THR A N 1
ATOM 1664 C CA . THR A 1 214 ? 0.878 -11.354 -6.260 1.00 96.62 214 THR A CA 1
ATOM 1665 C C . THR A 1 214 ? 1.499 -10.411 -7.292 1.00 96.62 214 THR A C 1
ATOM 1667 O O . THR A 1 214 ? 1.669 -10.790 -8.458 1.00 96.62 214 THR A O 1
ATOM 1670 N N . GLY A 1 215 ? 1.887 -9.208 -6.848 1.00 98.00 215 GLY A N 1
ATOM 1671 C CA . GLY A 1 215 ? 2.559 -8.176 -7.649 1.00 98.00 215 GLY A CA 1
ATOM 1672 C C . GLY A 1 215 ? 1.785 -7.758 -8.903 1.00 98.00 215 GLY A C 1
ATOM 1673 O O . GLY A 1 215 ? 0.659 -8.194 -9.142 1.00 98.00 215 GLY A O 1
ATOM 1674 N N . ARG A 1 216 ? 2.375 -6.912 -9.745 1.00 98.50 216 ARG A N 1
ATOM 1675 C CA . ARG A 1 216 ? 1.842 -6.597 -11.081 1.00 98.50 216 ARG A CA 1
ATOM 1676 C C . ARG A 1 216 ? 2.964 -6.531 -12.103 1.00 98.50 216 ARG A C 1
ATOM 1678 O O . ARG A 1 216 ? 4.094 -6.203 -11.773 1.00 98.50 216 ARG A O 1
ATOM 1685 N N . MET A 1 217 ? 2.640 -6.792 -13.358 1.00 98.38 217 MET A N 1
ATOM 1686 C CA . MET A 1 217 ? 3.474 -6.436 -14.494 1.00 98.38 217 MET A CA 1
ATOM 1687 C C . MET A 1 217 ? 2.628 -5.836 -15.604 1.00 98.38 217 MET A C 1
ATOM 1689 O O . MET A 1 217 ? 1.472 -6.217 -15.766 1.00 98.38 217 MET A O 1
ATOM 1693 N N . GLY A 1 218 ? 3.213 -4.935 -16.382 1.00 97.75 218 GLY A N 1
ATOM 1694 C CA . GLY A 1 218 ? 2.545 -4.307 -17.515 1.00 97.75 218 GLY A CA 1
ATOM 1695 C C . GLY A 1 218 ? 3.524 -3.618 -18.455 1.00 97.75 218 GLY A C 1
ATOM 1696 O O . GLY A 1 218 ? 4.732 -3.552 -18.197 1.00 97.75 218 GLY A O 1
ATOM 1697 N N . SER A 1 219 ? 2.994 -3.113 -19.562 1.00 97.12 219 SER A N 1
ATOM 1698 C CA . SER A 1 219 ? 3.759 -2.403 -20.582 1.00 97.12 219 SER A CA 1
ATOM 1699 C C . SER A 1 219 ? 3.718 -0.893 -20.363 1.00 97.12 219 SER A C 1
ATOM 1701 O O . SER A 1 219 ? 2.658 -0.299 -20.180 1.00 97.12 219 SER A O 1
ATOM 1703 N N . TRP A 1 220 ? 4.882 -0.259 -20.417 1.00 95.50 220 TRP A N 1
ATOM 1704 C CA . TRP A 1 220 ? 5.048 1.185 -20.385 1.00 95.50 220 TRP A CA 1
ATOM 1705 C C . TRP A 1 220 ? 5.121 1.710 -21.819 1.00 95.50 220 TRP A C 1
ATOM 1707 O O . TRP A 1 220 ? 6.131 1.551 -22.499 1.00 95.50 220 TRP A O 1
ATOM 1717 N N . GLU A 1 221 ? 4.025 2.295 -22.306 1.00 80.00 221 GLU A N 1
ATOM 1718 C CA . GLU A 1 221 ? 3.928 2.772 -23.698 1.00 80.00 221 GLU A CA 1
ATOM 1719 C C . GLU A 1 221 ? 4.866 3.942 -24.005 1.00 80.00 221 GLU A C 1
ATOM 1721 O O . GLU A 1 221 ? 5.262 4.131 -25.155 1.00 80.00 221 GLU A O 1
ATOM 1726 N N . THR A 1 222 ? 5.233 4.727 -22.987 1.00 72.19 222 THR A N 1
ATOM 1727 C CA . THR A 1 222 ? 6.224 5.794 -23.140 1.00 72.19 222 THR A CA 1
ATOM 1728 C C . THR A 1 222 ? 7.580 5.133 -23.368 1.00 72.19 222 THR A C 1
ATOM 1730 O O . THR A 1 222 ? 8.254 4.771 -22.411 1.00 72.19 222 THR A O 1
ATOM 1733 N N . THR A 1 223 ? 7.978 4.926 -24.626 1.00 66.81 223 THR A N 1
ATOM 1734 C CA . THR A 1 223 ? 9.316 4.417 -24.944 1.00 66.81 223 THR A CA 1
ATOM 1735 C C . THR A 1 223 ? 10.348 5.376 -24.359 1.00 66.81 223 THR A C 1
ATOM 1737 O O . THR A 1 223 ? 10.498 6.495 -24.851 1.00 66.81 223 THR A O 1
ATOM 1740 N N . GLY A 1 224 ? 11.022 4.953 -23.295 1.00 88.94 224 GLY A N 1
ATOM 1741 C CA . GLY A 1 224 ? 11.967 5.771 -22.549 1.00 88.94 224 GLY A CA 1
ATOM 1742 C C . GLY A 1 224 ? 13.097 4.933 -21.972 1.00 88.94 224 GLY A C 1
ATOM 1743 O O . GLY A 1 224 ? 13.100 3.705 -22.077 1.00 88.94 224 GLY A O 1
ATOM 1744 N N . THR A 1 225 ? 14.078 5.611 -21.390 1.00 96.88 225 THR A N 1
ATOM 1745 C CA . THR A 1 225 ? 15.198 4.977 -20.696 1.00 96.88 225 THR A CA 1
ATOM 1746 C C . THR A 1 225 ? 14.873 4.764 -19.217 1.00 96.88 225 THR A C 1
ATOM 1748 O O . THR A 1 225 ? 13.879 5.293 -18.706 1.00 96.88 225 THR A O 1
ATOM 1751 N N . LEU A 1 226 ? 15.720 4.019 -18.504 1.00 97.81 226 LEU A N 1
ATOM 1752 C CA . LEU A 1 226 ? 15.608 3.881 -17.052 1.00 97.81 226 LEU A CA 1
ATOM 1753 C C . LEU A 1 226 ? 15.655 5.248 -16.352 1.00 97.81 226 LEU A C 1
ATOM 1755 O O . LEU A 1 226 ? 14.871 5.470 -15.434 1.00 97.81 226 LEU A O 1
ATOM 1759 N N . ALA A 1 227 ? 16.488 6.187 -16.813 1.00 98.06 227 ALA A N 1
ATOM 1760 C CA . ALA A 1 227 ? 16.529 7.547 -16.268 1.00 98.06 227 ALA A CA 1
ATOM 1761 C C . ALA A 1 227 ? 15.161 8.249 -16.321 1.00 98.06 227 ALA A C 1
ATOM 1763 O O . ALA A 1 227 ? 14.681 8.744 -15.302 1.00 98.06 227 ALA A O 1
ATOM 1764 N N . LEU A 1 228 ? 14.489 8.212 -17.477 1.00 96.88 228 LEU A N 1
ATOM 1765 C CA . LEU A 1 228 ? 13.157 8.806 -17.635 1.00 96.88 228 LEU A CA 1
ATOM 1766 C C . LEU A 1 228 ? 12.113 8.116 -16.752 1.00 96.88 228 LEU A C 1
ATOM 1768 O O . LEU A 1 228 ? 11.199 8.764 -16.241 1.00 96.88 228 LEU A O 1
ATOM 1772 N N . PHE A 1 229 ? 12.237 6.800 -16.558 1.00 97.56 229 PHE A N 1
ATOM 1773 C CA . PHE A 1 229 ? 11.356 6.072 -15.652 1.00 97.56 229 PHE A CA 1
ATOM 1774 C C . PHE A 1 229 ? 11.565 6.491 -14.188 1.00 97.56 229 PHE A C 1
ATOM 1776 O O . PHE A 1 229 ? 10.593 6.715 -13.470 1.00 97.56 229 PHE A O 1
ATOM 1783 N N . LEU A 1 230 ? 12.815 6.663 -13.752 1.00 98.06 230 LEU A N 1
ATOM 1784 C CA . LEU A 1 230 ? 13.145 7.133 -12.402 1.00 98.06 230 LEU A CA 1
ATOM 1785 C C . LEU A 1 230 ? 12.606 8.543 -12.137 1.00 98.06 230 LEU A C 1
ATOM 1787 O O . LEU A 1 230 ? 12.013 8.776 -11.085 1.00 98.06 230 LEU A O 1
ATOM 1791 N N . GLU A 1 231 ? 12.757 9.463 -13.094 1.00 97.12 231 GLU A N 1
ATOM 1792 C CA . GLU A 1 231 ? 12.175 10.810 -13.020 1.00 97.12 231 GLU A CA 1
ATOM 1793 C C . GLU A 1 231 ? 10.650 10.748 -12.909 1.00 97.12 231 GLU A C 1
ATOM 1795 O O . GLU A 1 231 ? 10.065 11.380 -12.031 1.00 97.12 231 GLU A O 1
ATOM 1800 N N . LYS A 1 232 ? 10.006 9.909 -13.734 1.00 96.00 232 LYS A N 1
ATOM 1801 C CA . LYS A 1 232 ? 8.557 9.684 -13.691 1.00 96.00 232 LYS A CA 1
ATOM 1802 C C . LYS A 1 232 ? 8.094 9.234 -12.306 1.00 96.00 232 LYS A C 1
ATOM 1804 O O . LYS A 1 232 ? 7.122 9.785 -11.797 1.00 96.00 232 LYS A O 1
ATOM 1809 N N . VAL A 1 233 ? 8.765 8.241 -11.716 1.00 97.25 233 VAL A N 1
ATOM 1810 C CA . VAL A 1 233 ? 8.446 7.713 -10.378 1.00 97.25 233 VAL A CA 1
ATOM 1811 C C . VAL A 1 233 ? 8.657 8.793 -9.319 1.00 97.25 233 VAL A C 1
ATOM 1813 O O . VAL A 1 233 ? 7.754 9.051 -8.525 1.00 97.25 233 VAL A O 1
ATOM 1816 N N . ARG A 1 234 ? 9.810 9.470 -9.337 1.00 97.19 234 ARG A N 1
ATOM 1817 C CA . ARG A 1 234 ? 10.124 10.539 -8.385 1.00 97.19 234 ARG A CA 1
ATOM 1818 C C . ARG A 1 234 ? 9.065 11.637 -8.408 1.00 97.19 234 ARG A C 1
ATOM 1820 O O . ARG A 1 234 ? 8.552 12.006 -7.357 1.00 97.19 234 ARG A O 1
ATOM 1827 N N . ASP A 1 235 ? 8.725 12.139 -9.590 1.00 96.56 235 ASP A N 1
ATOM 1828 C CA . ASP A 1 235 ? 7.839 13.292 -9.735 1.00 96.56 235 ASP A CA 1
ATOM 1829 C C . ASP A 1 235 ? 6.379 12.926 -9.430 1.00 96.56 235 ASP A C 1
ATOM 1831 O O . ASP A 1 235 ? 5.674 13.686 -8.764 1.00 96.56 235 ASP A O 1
ATOM 1835 N N . LEU A 1 236 ? 5.928 11.742 -9.864 1.00 95.31 236 LEU A N 1
ATOM 1836 C CA . LEU A 1 236 ? 4.562 11.264 -9.633 1.00 95.31 236 LEU A CA 1
ATOM 1837 C C . LEU A 1 236 ? 4.265 11.067 -8.142 1.00 95.31 236 LEU A C 1
ATOM 1839 O O . LEU A 1 236 ? 3.201 11.468 -7.673 1.00 95.31 236 LEU A O 1
ATOM 1843 N N . PHE A 1 237 ? 5.214 10.484 -7.407 1.00 95.19 237 PHE A N 1
ATOM 1844 C CA . PHE A 1 237 ? 5.077 10.205 -5.976 1.00 95.19 237 PHE A CA 1
ATOM 1845 C C . PHE A 1 237 ? 5.723 11.280 -5.088 1.00 95.19 237 PHE A C 1
ATOM 1847 O O . PHE A 1 237 ? 5.780 11.115 -3.873 1.00 95.19 237 PHE A O 1
ATOM 1854 N N . LYS A 1 238 ? 6.180 12.396 -5.680 1.00 93.75 238 LYS A N 1
ATOM 1855 C CA . LYS A 1 238 ? 6.806 13.544 -4.995 1.00 93.75 238 LYS A CA 1
ATOM 1856 C C . LYS A 1 238 ? 7.940 13.131 -4.048 1.00 93.75 238 LYS A C 1
ATOM 1858 O O . LYS A 1 238 ? 8.044 13.619 -2.923 1.00 93.75 238 LYS A O 1
ATOM 1863 N N . LEU A 1 239 ? 8.777 12.208 -4.507 1.00 93.44 239 LEU A N 1
ATOM 1864 C CA . LEU A 1 239 ? 9.831 11.611 -3.699 1.00 93.44 239 LEU A CA 1
ATOM 1865 C C . LEU A 1 239 ? 11.044 12.543 -3.595 1.00 93.44 239 LEU A C 1
ATOM 1867 O O . LEU A 1 239 ? 11.466 13.102 -4.611 1.00 93.44 239 LEU A O 1
ATOM 1871 N N . PRO A 1 240 ? 11.673 12.660 -2.412 1.00 90.38 240 PRO A N 1
ATOM 1872 C CA . PRO A 1 240 ? 12.914 13.418 -2.266 1.00 90.38 240 PRO A CA 1
ATOM 1873 C C . PRO A 1 240 ? 14.084 12.769 -3.021 1.00 90.38 240 PRO A C 1
ATOM 1875 O O . PRO A 1 240 ? 14.988 13.459 -3.484 1.00 90.38 240 PRO A O 1
ATOM 1878 N N . TYR A 1 241 ? 14.070 11.442 -3.158 1.00 93.62 241 TYR A N 1
ATOM 1879 C CA . TYR A 1 241 ? 15.052 10.666 -3.905 1.00 93.62 241 TYR A CA 1
ATOM 1880 C C . TYR A 1 241 ? 14.439 9.340 -4.367 1.00 93.62 241 TYR A C 1
ATOM 1882 O O . TYR A 1 241 ? 13.421 8.892 -3.844 1.00 93.62 241 TYR A O 1
ATOM 1890 N N . VAL A 1 242 ? 15.093 8.702 -5.333 1.00 96.88 242 VAL A N 1
ATOM 1891 C CA . VAL A 1 242 ? 14.823 7.323 -5.752 1.00 96.88 242 VAL A CA 1
ATOM 1892 C C . VAL A 1 242 ? 16.169 6.618 -5.833 1.00 96.88 242 VAL A C 1
ATOM 1894 O O . VAL A 1 242 ? 17.110 7.153 -6.423 1.00 96.88 242 VAL A O 1
ATOM 1897 N N . GLN A 1 243 ? 16.285 5.439 -5.229 1.00 97.69 243 GLN A N 1
ATOM 1898 C CA . GLN A 1 243 ? 17.482 4.610 -5.385 1.00 97.69 243 GLN A CA 1
ATOM 1899 C C . GLN A 1 243 ? 17.261 3.608 -6.510 1.00 97.69 243 GLN A C 1
ATOM 1901 O O . GLN A 1 243 ? 16.136 3.168 -6.751 1.00 97.69 243 GLN A O 1
ATOM 1906 N N . TYR A 1 244 ? 18.332 3.239 -7.207 1.00 98.62 244 TYR A N 1
ATOM 1907 C CA . TYR A 1 244 ? 18.218 2.323 -8.330 1.00 98.62 244 TYR A CA 1
ATOM 1908 C C . TYR A 1 244 ? 19.460 1.453 -8.530 1.00 98.62 244 TYR A C 1
ATOM 1910 O O . TYR A 1 244 ? 20.554 1.761 -8.054 1.00 98.62 244 TYR A O 1
ATOM 1918 N N . VAL A 1 245 ? 19.270 0.369 -9.278 1.00 98.69 245 VAL A N 1
ATOM 1919 C CA . VAL A 1 245 ? 20.324 -0.455 -9.878 1.00 98.69 245 VAL A CA 1
ATOM 1920 C C . VAL A 1 245 ? 20.021 -0.565 -11.364 1.00 98.69 245 VAL A C 1
ATOM 1922 O O . VAL A 1 245 ? 18.883 -0.837 -11.725 1.00 98.69 245 VAL A O 1
ATOM 1925 N N . GLY A 1 246 ? 21.019 -0.394 -12.224 1.00 97.62 246 GLY A N 1
ATOM 1926 C CA . GLY A 1 246 ? 20.865 -0.595 -13.664 1.00 97.62 246 GLY A CA 1
ATOM 1927 C C . GLY A 1 246 ? 21.579 0.468 -14.484 1.00 97.62 246 GLY A C 1
ATOM 1928 O O . GLY A 1 246 ? 22.132 1.423 -13.944 1.00 97.62 246 GLY A O 1
ATOM 1929 N N . ASP A 1 247 ? 21.576 0.264 -15.795 1.00 97.38 247 ASP A N 1
ATOM 1930 C CA . ASP A 1 247 ? 22.066 1.232 -16.771 1.00 97.38 247 ASP A CA 1
ATOM 1931 C C . ASP A 1 247 ? 20.970 2.269 -17.057 1.00 97.38 247 ASP A C 1
ATOM 1933 O O . ASP A 1 247 ? 19.859 1.909 -17.453 1.00 97.38 247 ASP A O 1
ATOM 1937 N N . LEU A 1 248 ? 21.285 3.546 -16.830 1.00 97.94 248 LEU A N 1
ATOM 1938 C CA . LEU A 1 248 ? 20.356 4.664 -16.989 1.00 97.94 248 LEU A CA 1
ATOM 1939 C C . LEU A 1 248 ? 19.878 4.850 -18.430 1.00 97.94 248 LEU A C 1
ATOM 1941 O O . LEU A 1 248 ? 18.763 5.337 -18.620 1.00 97.94 248 LEU A O 1
ATOM 1945 N N . ASP A 1 249 ? 20.676 4.431 -19.413 1.00 96.81 249 ASP A N 1
ATOM 1946 C CA . ASP A 1 249 ? 20.371 4.574 -20.838 1.00 96.81 249 ASP A CA 1
ATOM 1947 C C . ASP A 1 249 ? 19.596 3.373 -21.399 1.00 96.81 249 ASP A C 1
ATOM 1949 O O . ASP A 1 249 ? 19.124 3.396 -22.541 1.00 96.81 249 ASP A O 1
ATOM 1953 N N . ARG A 1 250 ? 19.413 2.314 -20.597 1.00 95.19 250 ARG A N 1
ATOM 1954 C CA . ARG A 1 250 ? 18.708 1.106 -21.028 1.00 95.19 250 ARG A CA 1
ATOM 1955 C C . ARG A 1 250 ? 17.241 1.420 -21.357 1.00 95.19 250 ARG A C 1
ATOM 1957 O O . ARG A 1 250 ? 16.551 2.007 -20.521 1.00 95.19 250 ARG A O 1
ATOM 1964 N N . PRO A 1 251 ? 16.725 0.984 -22.522 1.00 95.81 251 PRO A N 1
ATOM 1965 C CA . PRO A 1 251 ? 15.307 1.105 -22.846 1.00 95.81 251 PRO A CA 1
ATOM 1966 C C . PRO A 1 251 ? 14.417 0.326 -21.870 1.00 95.81 251 PRO A C 1
ATOM 1968 O O . PRO A 1 251 ? 14.714 -0.823 -21.542 1.00 95.81 251 PRO A O 1
ATOM 1971 N N . VAL A 1 252 ? 13.299 0.929 -21.466 1.00 97.31 252 VAL A N 1
ATOM 1972 C CA . VAL A 1 252 ? 12.296 0.336 -20.571 1.00 97.31 252 VAL A CA 1
ATOM 1973 C C . VAL A 1 252 ? 10.970 0.202 -21.308 1.00 97.31 252 VAL A C 1
ATOM 1975 O O . VAL A 1 252 ? 10.451 1.178 -21.850 1.00 97.31 252 VAL A O 1
ATOM 1978 N N . LYS A 1 253 ? 10.408 -1.010 -21.323 1.00 96.50 253 LYS A N 1
ATOM 1979 C CA . LYS A 1 253 ? 9.087 -1.301 -21.895 1.00 96.50 253 LYS A CA 1
ATOM 1980 C C . LYS A 1 253 ? 8.223 -2.142 -20.976 1.00 96.50 253 LYS A C 1
ATOM 1982 O O . LYS A 1 253 ? 7.021 -1.915 -20.928 1.00 96.50 253 LYS A O 1
ATOM 1987 N N . LYS A 1 254 ? 8.786 -3.125 -20.276 1.00 97.81 254 LYS A N 1
ATOM 1988 C CA . LYS A 1 254 ? 8.030 -4.009 -19.385 1.00 97.81 254 LYS A CA 1
ATOM 1989 C C . LYS A 1 254 ? 8.429 -3.769 -17.939 1.00 97.81 254 LYS A C 1
ATOM 1991 O O . LYS A 1 254 ? 9.589 -3.944 -17.576 1.00 97.81 254 LYS A O 1
ATOM 1996 N N . ILE A 1 255 ? 7.461 -3.391 -17.114 1.00 98.56 255 ILE A N 1
ATOM 1997 C CA . ILE A 1 255 ? 7.685 -3.058 -15.708 1.00 98.56 255 ILE A CA 1
ATOM 1998 C C . ILE A 1 255 ? 7.004 -4.109 -14.849 1.00 98.56 255 ILE A C 1
ATOM 2000 O O . ILE A 1 255 ? 5.844 -4.441 -15.077 1.00 98.56 255 ILE A O 1
ATOM 2004 N N . GLY A 1 256 ? 7.742 -4.626 -13.876 1.00 98.56 256 GLY A N 1
ATOM 2005 C CA . GLY A 1 256 ? 7.247 -5.396 -12.749 1.00 98.56 256 GLY A CA 1
ATOM 2006 C C . GLY A 1 256 ? 7.127 -4.522 -11.502 1.00 98.56 256 GLY A C 1
ATOM 2007 O O . GLY A 1 256 ? 7.951 -3.635 -11.299 1.00 98.56 256 GLY A O 1
ATOM 2008 N N . ILE A 1 257 ? 6.129 -4.776 -10.663 1.00 98.75 257 ILE A N 1
ATOM 2009 C CA . ILE A 1 257 ? 5.822 -4.022 -9.445 1.00 98.75 257 ILE A CA 1
ATOM 2010 C C . ILE A 1 257 ? 5.560 -5.003 -8.300 1.00 98.75 257 ILE A C 1
ATOM 2012 O O . ILE A 1 257 ? 4.800 -5.964 -8.460 1.00 98.75 257 ILE A O 1
ATOM 2016 N N . GLY A 1 258 ? 6.164 -4.731 -7.147 1.00 98.44 258 GLY A N 1
ATOM 2017 C CA . GLY A 1 258 ? 5.781 -5.282 -5.851 1.00 98.44 258 GLY A CA 1
ATOM 2018 C C . GLY A 1 258 ? 5.895 -4.188 -4.793 1.00 98.44 258 GLY A C 1
ATOM 2019 O O . GLY A 1 258 ? 6.975 -3.650 -4.609 1.00 98.44 258 GLY A O 1
ATOM 2020 N N . CYS A 1 259 ? 4.801 -3.807 -4.144 1.00 97.81 259 CYS A N 1
ATOM 2021 C CA . CYS A 1 259 ? 4.800 -2.805 -3.077 1.00 97.81 259 CYS A CA 1
ATOM 2022 C C . CYS A 1 259 ? 5.533 -3.284 -1.813 1.00 97.81 259 CYS A C 1
ATOM 2024 O O . CYS A 1 259 ? 5.834 -4.468 -1.659 1.00 97.81 259 CYS A O 1
ATOM 2026 N N . GLY A 1 260 ? 5.865 -2.336 -0.935 1.00 97.25 260 GLY A N 1
ATOM 2027 C CA . GLY A 1 260 ? 6.546 -2.620 0.324 1.00 97.25 260 GLY A CA 1
ATOM 2028 C C . GLY A 1 260 ? 7.938 -3.229 0.133 1.00 97.25 260 GLY A C 1
ATOM 2029 O O . GLY A 1 260 ? 8.772 -2.719 -0.624 1.00 97.25 260 GLY A O 1
ATOM 2030 N N . SER A 1 261 ? 8.196 -4.326 0.845 1.00 96.88 261 SER A N 1
ATOM 2031 C CA . SER A 1 261 ? 9.489 -5.023 0.898 1.00 96.88 261 SER A CA 1
ATOM 2032 C C . SER A 1 261 ? 9.525 -6.262 -0.014 1.00 96.88 261 SER A C 1
ATOM 2034 O O . SER A 1 261 ? 9.811 -7.364 0.439 1.00 96.88 261 SER A O 1
ATOM 2036 N N . ALA A 1 262 ? 9.229 -6.100 -1.307 1.00 97.62 262 ALA A N 1
ATOM 2037 C CA . ALA A 1 262 ? 9.003 -7.210 -2.246 1.00 97.62 262 ALA A CA 1
ATOM 2038 C C . ALA A 1 262 ? 10.265 -7.703 -2.990 1.00 97.62 262 ALA A C 1
ATOM 2040 O O . ALA A 1 262 ? 10.224 -8.050 -4.176 1.00 97.62 262 ALA A O 1
ATOM 2041 N N . GLY A 1 263 ? 11.427 -7.722 -2.331 1.00 97.50 263 GLY A N 1
ATOM 2042 C CA . GLY A 1 263 ? 12.700 -8.103 -2.960 1.00 97.50 263 GLY A CA 1
ATOM 2043 C C . GLY A 1 263 ? 12.700 -9.513 -3.569 1.00 97.50 263 GLY A C 1
ATOM 2044 O O . GLY A 1 263 ? 13.335 -9.766 -4.595 1.00 97.50 263 GLY A O 1
ATOM 2045 N N . GLU A 1 264 ? 11.952 -10.433 -2.969 1.00 96.94 264 GLU A N 1
ATOM 2046 C CA . GLU A 1 264 ? 11.756 -11.808 -3.422 1.00 96.94 264 GLU A CA 1
ATOM 2047 C C . GLU A 1 264 ? 10.959 -11.924 -4.728 1.00 96.94 264 GLU A C 1
ATOM 2049 O O . GLU A 1 264 ? 10.997 -12.978 -5.369 1.00 96.94 264 GLU A O 1
ATOM 2054 N N . PHE A 1 265 ? 10.277 -10.862 -5.172 1.00 98.31 265 PHE A N 1
ATOM 2055 C CA . PHE A 1 265 ? 9.571 -10.847 -6.458 1.00 98.31 265 PHE A CA 1
ATOM 2056 C C . PHE A 1 265 ? 10.488 -10.518 -7.638 1.00 98.31 265 PHE A C 1
ATOM 2058 O O . PHE A 1 265 ? 10.065 -10.670 -8.787 1.00 98.31 265 PHE A O 1
ATOM 2065 N N . LEU A 1 266 ? 11.765 -10.186 -7.398 1.00 98.56 266 LEU A N 1
ATOM 2066 C CA . LEU A 1 266 ? 12.752 -10.031 -8.470 1.00 98.56 266 LEU A CA 1
ATOM 2067 C C . LEU A 1 266 ? 12.809 -11.278 -9.370 1.00 98.56 266 LEU A C 1
ATOM 2069 O O . LEU A 1 266 ? 12.901 -11.153 -10.589 1.00 98.56 266 LEU A O 1
ATOM 2073 N N . GLN A 1 267 ? 12.660 -12.478 -8.799 1.00 98.00 267 GLN A N 1
ATOM 2074 C CA . GLN A 1 267 ? 12.619 -13.725 -9.572 1.00 98.00 267 GLN A CA 1
ATOM 2075 C C . GLN A 1 267 ? 11.443 -13.777 -10.566 1.00 98.00 267 GLN A C 1
ATOM 2077 O O . GLN A 1 267 ? 11.558 -14.374 -11.637 1.00 98.00 267 GLN A O 1
ATOM 2082 N N . TYR A 1 268 ? 10.306 -13.151 -10.240 1.00 98.38 268 TYR A N 1
ATOM 2083 C CA . TYR A 1 268 ? 9.168 -13.059 -11.153 1.00 98.38 268 TYR A CA 1
ATOM 2084 C C . TYR A 1 268 ? 9.453 -12.050 -12.256 1.00 98.38 268 TYR A C 1
ATOM 2086 O O . TYR A 1 268 ? 9.248 -12.371 -13.425 1.00 98.38 268 TYR A O 1
ATOM 2094 N N . ALA A 1 269 ? 10.004 -10.884 -11.913 1.00 98.44 269 ALA A N 1
ATOM 2095 C CA . ALA A 1 269 ? 10.444 -9.906 -12.903 1.00 98.44 269 ALA A CA 1
ATOM 2096 C C . ALA A 1 269 ? 11.446 -10.522 -13.901 1.00 98.44 269 ALA A C 1
ATOM 2098 O O . ALA A 1 269 ? 11.290 -10.342 -15.105 1.00 98.44 269 ALA A O 1
ATOM 2099 N N . GLN A 1 270 ? 12.398 -11.335 -13.426 1.00 97.94 270 GLN A N 1
ATOM 2100 C CA . GLN A 1 270 ? 13.318 -12.108 -14.273 1.00 97.94 270 GLN A CA 1
ATOM 2101 C C . GLN A 1 270 ? 12.585 -13.116 -15.156 1.00 97.94 270 GLN A C 1
ATOM 2103 O O . GLN A 1 270 ? 12.762 -13.126 -16.372 1.00 97.94 270 GLN A O 1
ATOM 2108 N N . ARG A 1 271 ? 11.734 -13.956 -14.559 1.00 98.06 271 ARG A N 1
ATOM 2109 C CA . ARG A 1 271 ? 10.991 -15.000 -15.276 1.00 98.06 271 ARG A CA 1
ATOM 2110 C C . ARG A 1 271 ? 10.094 -14.438 -16.376 1.00 98.06 271 ARG A C 1
ATOM 2112 O O . ARG A 1 271 ? 9.912 -15.091 -17.400 1.00 98.06 271 ARG A O 1
ATOM 2119 N N . PHE A 1 272 ? 9.499 -13.276 -16.136 1.00 98.00 272 PHE A N 1
ATOM 2120 C CA . PHE A 1 272 ? 8.623 -12.606 -17.086 1.00 98.00 272 PHE A CA 1
ATOM 2121 C C . PHE A 1 272 ? 9.352 -11.569 -17.943 1.00 98.00 272 PHE A C 1
ATOM 2123 O O . PHE A 1 272 ? 8.679 -10.844 -18.673 1.00 98.00 272 PHE A O 1
ATOM 2130 N N . GLU A 1 273 ? 10.685 -11.514 -17.900 1.00 97.50 273 GLU A N 1
ATOM 2131 C CA . GLU A 1 273 ? 11.506 -10.638 -18.744 1.00 97.50 273 GLU A CA 1
ATOM 2132 C C . GLU A 1 273 ? 11.104 -9.156 -18.624 1.00 97.50 273 GLU A C 1
ATOM 2134 O O . GLU A 1 273 ? 10.990 -8.432 -19.612 1.00 97.50 273 GLU A O 1
ATOM 2139 N N . CYS A 1 274 ? 10.828 -8.702 -17.400 1.00 98.31 274 CYS A N 1
ATOM 2140 C CA . CYS A 1 274 ? 10.659 -7.283 -17.113 1.00 98.31 274 CYS A CA 1
ATOM 2141 C C . CYS A 1 274 ? 12.000 -6.556 -17.291 1.00 98.31 274 CYS A C 1
ATOM 2143 O O . CYS A 1 274 ? 13.040 -7.023 -16.825 1.00 98.31 274 CYS A O 1
ATOM 2145 N N . ASP A 1 275 ? 11.967 -5.381 -17.916 1.00 98.12 275 ASP A N 1
ATOM 2146 C CA . ASP A 1 275 ? 13.129 -4.495 -18.022 1.00 98.12 275 ASP A CA 1
ATOM 2147 C C . ASP A 1 275 ? 13.435 -3.837 -16.676 1.00 98.12 275 ASP A C 1
ATOM 2149 O O . ASP A 1 275 ? 14.598 -3.622 -16.331 1.00 98.12 275 ASP A O 1
ATOM 2153 N N . VAL A 1 276 ? 12.375 -3.526 -15.925 1.00 98.38 276 VAL A N 1
ATOM 2154 C CA . VAL A 1 276 ? 12.436 -2.873 -14.620 1.00 98.38 276 VAL A CA 1
ATOM 2155 C C . VAL A 1 276 ? 11.581 -3.617 -13.602 1.00 98.38 276 VAL A C 1
ATOM 2157 O O . VAL A 1 276 ? 10.474 -4.049 -13.918 1.00 98.38 276 VAL A O 1
ATOM 2160 N N . PHE A 1 277 ? 12.072 -3.720 -12.372 1.00 98.81 277 PHE A N 1
ATOM 2161 C CA . PHE A 1 277 ? 11.312 -4.108 -11.194 1.00 98.81 277 PHE A CA 1
ATOM 2162 C C . PHE A 1 277 ? 11.281 -2.948 -10.191 1.00 98.81 277 PHE A C 1
ATOM 2164 O O . PHE A 1 277 ? 12.326 -2.468 -9.754 1.00 98.81 277 PHE A O 1
ATOM 2171 N N . LEU A 1 278 ? 10.081 -2.488 -9.848 1.00 98.75 278 LEU A N 1
ATOM 2172 C CA . LEU A 1 278 ? 9.830 -1.412 -8.896 1.00 98.75 278 LEU A CA 1
ATOM 2173 C C . LEU A 1 278 ? 9.316 -1.993 -7.575 1.00 98.75 278 LEU A C 1
ATOM 2175 O O . LEU A 1 278 ? 8.350 -2.757 -7.565 1.00 98.75 278 LEU A O 1
ATOM 2179 N N . THR A 1 279 ? 9.959 -1.608 -6.474 1.00 98.69 279 THR A N 1
ATOM 2180 C CA . THR A 1 279 ? 9.570 -1.962 -5.103 1.00 98.69 279 THR A CA 1
ATOM 2181 C C . THR A 1 279 ? 9.818 -0.800 -4.143 1.00 98.69 279 THR A C 1
ATOM 2183 O O . THR A 1 279 ? 10.442 0.197 -4.514 1.00 98.69 279 THR A O 1
ATOM 2186 N N . GLY A 1 280 ? 9.308 -0.882 -2.916 1.00 97.75 280 GLY A N 1
ATOM 2187 C CA . GLY A 1 280 ? 9.578 0.122 -1.889 1.00 97.75 280 GLY A CA 1
ATOM 2188 C C . GLY A 1 280 ? 11.014 0.024 -1.381 1.00 97.75 280 GLY A C 1
ATOM 2189 O O . GLY A 1 280 ? 11.772 0.994 -1.432 1.00 97.75 280 GLY A O 1
ATOM 2190 N N . GLU A 1 281 ? 11.407 -1.174 -0.952 1.00 96.81 281 GLU A N 1
ATOM 2191 C CA . GLU A 1 281 ? 12.742 -1.480 -0.435 1.00 96.81 281 GLU A CA 1
ATOM 2192 C C . GLU A 1 281 ? 13.155 -2.936 -0.716 1.00 96.81 281 GLU A C 1
ATOM 2194 O O . GLU A 1 281 ? 12.345 -3.767 -1.130 1.00 96.81 281 GLU A O 1
ATOM 2199 N N . THR A 1 282 ? 14.439 -3.247 -0.512 1.00 98.06 282 THR A N 1
ATOM 2200 C CA . THR A 1 282 ? 14.967 -4.620 -0.539 1.00 98.06 282 THR A CA 1
ATOM 2201 C C . THR A 1 282 ? 16.347 -4.701 0.126 1.00 98.06 282 THR A C 1
ATOM 2203 O O . THR A 1 282 ? 16.994 -3.691 0.398 1.00 98.06 282 THR A O 1
ATOM 2206 N N . ASN A 1 283 ? 16.840 -5.920 0.358 1.00 98.00 283 ASN A N 1
ATOM 2207 C CA . ASN A 1 283 ? 18.195 -6.165 0.846 1.00 98.00 283 ASN A CA 1
ATOM 2208 C C . ASN A 1 283 ? 19.277 -6.011 -0.250 1.00 98.00 283 ASN A C 1
ATOM 2210 O O . ASN A 1 283 ? 19.014 -6.104 -1.450 1.00 98.00 283 ASN A O 1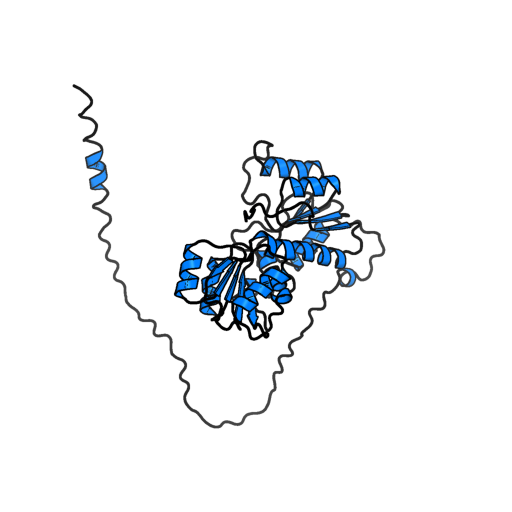
ATOM 2214 N N . PHE A 1 284 ? 20.531 -5.857 0.187 1.00 98.06 284 PHE A N 1
ATOM 2215 C CA . PHE A 1 284 ? 21.697 -5.672 -0.686 1.00 98.06 284 PHE A CA 1
ATOM 2216 C C . PHE A 1 284 ? 21.949 -6.833 -1.665 1.00 98.06 284 PHE A C 1
ATOM 2218 O O . PHE A 1 284 ? 22.394 -6.600 -2.788 1.00 98.06 284 PHE A O 1
ATOM 2225 N N . HIS A 1 285 ? 21.664 -8.080 -1.278 1.00 98.31 285 HIS A N 1
ATOM 2226 C CA . HIS A 1 285 ? 21.870 -9.233 -2.159 1.00 98.31 285 HIS A CA 1
ATOM 2227 C C . HIS A 1 285 ? 20.909 -9.215 -3.349 1.00 98.31 285 HIS A C 1
ATOM 2229 O O . HIS A 1 285 ? 21.334 -9.504 -4.465 1.00 98.31 285 HIS A O 1
ATOM 2235 N N . THR A 1 286 ? 19.662 -8.786 -3.148 1.00 98.56 286 THR A N 1
ATOM 2236 C CA . THR A 1 286 ? 18.718 -8.552 -4.249 1.00 98.56 286 THR A CA 1
ATOM 2237 C C . THR A 1 286 ? 19.236 -7.477 -5.209 1.00 98.56 286 THR A C 1
ATOM 2239 O O . THR A 1 286 ? 19.128 -7.637 -6.421 1.00 98.56 286 THR A O 1
ATOM 2242 N N . CYS A 1 287 ? 19.870 -6.413 -4.701 1.00 98.69 287 CYS A N 1
ATOM 2243 C CA . CYS A 1 287 ? 20.485 -5.390 -5.554 1.00 98.69 287 CYS A CA 1
ATOM 2244 C C . CYS A 1 287 ? 21.631 -5.959 -6.410 1.00 98.69 287 CYS A C 1
ATOM 2246 O O . CYS A 1 287 ? 21.744 -5.630 -7.591 1.00 98.69 287 CYS A O 1
ATOM 2248 N N . LEU A 1 288 ? 22.476 -6.825 -5.837 1.00 98.56 288 LEU A N 1
ATOM 2249 C CA . LEU A 1 288 ? 23.541 -7.507 -6.584 1.00 98.56 288 LEU A CA 1
ATOM 2250 C C . LEU A 1 288 ? 22.979 -8.434 -7.667 1.00 98.56 288 LEU A C 1
ATOM 2252 O O . LEU A 1 288 ? 23.510 -8.460 -8.775 1.00 98.56 288 LEU A O 1
ATOM 2256 N N . GLU A 1 289 ? 21.904 -9.156 -7.362 1.00 98.50 289 GLU A N 1
ATOM 2257 C CA . GLU A 1 289 ? 21.232 -10.053 -8.304 1.00 98.50 289 GLU A CA 1
ATOM 2258 C C . GLU A 1 289 ? 20.584 -9.284 -9.465 1.00 98.50 289 GLU A C 1
ATOM 2260 O O . GLU A 1 289 ? 20.755 -9.644 -10.633 1.00 98.50 289 GLU A O 1
ATOM 2265 N N . ALA A 1 290 ? 19.911 -8.166 -9.174 1.00 98.44 290 ALA A N 1
ATOM 2266 C CA . ALA A 1 290 ? 19.369 -7.280 -10.203 1.00 98.44 290 ALA A CA 1
ATOM 2267 C C . ALA A 1 290 ? 20.484 -6.759 -11.124 1.00 98.44 290 ALA A C 1
ATOM 2269 O O . ALA A 1 290 ? 20.369 -6.836 -12.347 1.00 98.44 290 ALA A O 1
ATOM 2270 N N . LYS A 1 291 ? 21.620 -6.337 -10.548 1.00 98.25 291 LYS A N 1
ATOM 2271 C CA . LYS A 1 291 ? 22.802 -5.919 -11.316 1.00 98.25 291 LYS A CA 1
ATOM 2272 C C . LYS A 1 291 ? 23.345 -7.043 -12.200 1.00 98.25 291 LYS A C 1
ATOM 2274 O O . LYS A 1 291 ? 23.676 -6.794 -13.355 1.00 98.25 291 LYS A O 1
ATOM 2279 N N . ALA A 1 292 ? 23.459 -8.258 -11.664 1.00 97.94 292 ALA A N 1
ATOM 2280 C CA . ALA A 1 292 ? 24.010 -9.409 -12.376 1.00 97.94 292 ALA A CA 1
ATOM 2281 C C . ALA A 1 292 ? 23.123 -9.857 -13.548 1.00 97.94 292 ALA A C 1
ATOM 2283 O O . ALA A 1 292 ? 23.635 -10.265 -14.588 1.00 97.94 292 ALA A O 1
ATOM 2284 N N . THR A 1 293 ? 21.804 -9.749 -13.392 1.00 96.62 293 THR A N 1
ATOM 2285 C CA . THR A 1 293 ? 20.820 -10.111 -14.427 1.00 96.62 293 THR A CA 1
ATOM 2286 C C . THR A 1 293 ? 20.453 -8.956 -15.357 1.00 96.62 293 THR A C 1
ATOM 2288 O O . THR A 1 293 ? 19.808 -9.160 -16.385 1.00 96.62 293 THR A O 1
ATOM 2291 N N . GLY A 1 294 ? 20.909 -7.744 -15.038 1.00 96.12 294 GLY A N 1
ATOM 2292 C CA . GLY A 1 294 ? 20.715 -6.541 -15.838 1.00 96.12 294 GLY A CA 1
ATOM 2293 C C . GLY A 1 294 ? 19.323 -5.919 -15.721 1.00 96.12 294 GLY A C 1
ATOM 2294 O O . GLY A 1 294 ? 19.040 -4.981 -16.464 1.00 96.12 294 GLY A O 1
ATOM 2295 N N . ILE A 1 295 ? 18.461 -6.405 -14.828 1.00 97.75 295 ILE A N 1
ATOM 2296 C CA . ILE A 1 295 ? 17.149 -5.794 -14.576 1.00 97.75 295 ILE A CA 1
ATOM 2297 C C . ILE A 1 295 ? 17.346 -4.463 -13.857 1.00 97.75 295 ILE A C 1
ATOM 2299 O O . ILE A 1 295 ? 18.086 -4.386 -12.874 1.00 97.75 295 ILE A O 1
ATOM 2303 N N . GLY A 1 296 ? 16.657 -3.424 -14.328 1.00 98.56 296 GLY A N 1
ATOM 2304 C CA . GLY A 1 296 ? 16.580 -2.158 -13.613 1.00 98.56 296 GLY A CA 1
ATOM 2305 C C . GLY A 1 296 ? 15.806 -2.344 -12.310 1.00 98.56 296 GLY A C 1
ATOM 2306 O O . GLY A 1 296 ? 14.621 -2.641 -12.346 1.00 98.56 296 GLY A O 1
ATOM 2307 N N . LEU A 1 297 ? 16.438 -2.190 -11.154 1.00 98.75 297 LEU A N 1
ATOM 2308 C CA . LEU A 1 297 ? 15.747 -2.217 -9.863 1.00 98.75 297 LEU A CA 1
ATOM 2309 C C . LEU A 1 297 ? 15.489 -0.782 -9.418 1.00 98.75 297 LEU A C 1
ATOM 2311 O O . LEU A 1 297 ? 16.425 0.012 -9.390 1.00 98.75 297 LEU A O 1
ATOM 2315 N N . VAL A 1 298 ? 14.251 -0.461 -9.054 1.00 98.69 298 VAL A N 1
ATOM 2316 C CA . VAL A 1 298 ? 13.840 0.875 -8.603 1.00 98.69 298 VAL A CA 1
ATOM 2317 C C . VAL A 1 298 ? 13.272 0.780 -7.196 1.00 98.69 298 VAL A C 1
ATOM 2319 O O . VAL A 1 298 ? 12.347 0.006 -6.962 1.00 98.69 298 VAL A O 1
ATOM 2322 N N . LEU A 1 299 ? 13.827 1.570 -6.276 1.00 98.31 299 LEU A N 1
ATOM 2323 C CA . LEU A 1 299 ? 13.415 1.635 -4.876 1.00 98.31 299 LEU A CA 1
ATOM 2324 C C . LEU A 1 299 ? 12.785 3.000 -4.601 1.00 98.31 299 LEU A C 1
ATOM 2326 O O . LEU A 1 299 ? 13.481 4.020 -4.571 1.00 98.31 299 LEU A O 1
ATOM 2330 N N . MET A 1 300 ? 11.464 3.008 -4.432 1.00 96.25 300 MET A N 1
ATOM 2331 C CA . MET A 1 300 ? 10.661 4.228 -4.285 1.00 96.25 300 MET A CA 1
ATOM 2332 C C . MET A 1 300 ? 10.294 4.569 -2.834 1.00 96.25 300 MET A C 1
ATOM 2334 O O . MET A 1 300 ? 9.453 5.437 -2.616 1.00 96.25 300 MET A O 1
ATOM 2338 N N . THR A 1 301 ? 10.943 3.917 -1.861 1.00 95.44 301 THR A N 1
ATOM 2339 C CA . THR A 1 301 ? 10.610 3.878 -0.422 1.00 95.44 301 THR A CA 1
ATOM 2340 C C . THR A 1 301 ? 9.370 3.043 -0.106 1.00 95.44 301 THR A C 1
ATOM 2342 O O . THR A 1 301 ? 8.412 3.000 -0.880 1.00 95.44 301 THR A O 1
ATOM 2345 N N . HIS A 1 302 ? 9.398 2.368 1.045 1.00 96.50 302 HIS A N 1
ATOM 2346 C CA . HIS A 1 302 ? 8.284 1.560 1.544 1.00 96.50 302 HIS A CA 1
ATOM 2347 C C . HIS A 1 302 ? 7.054 2.447 1.789 1.00 96.50 302 HIS A C 1
ATOM 2349 O O . HIS A 1 302 ? 5.973 2.180 1.266 1.00 96.50 302 HIS A O 1
ATOM 2355 N N . PHE A 1 303 ? 7.250 3.564 2.499 1.00 96.50 303 PHE A N 1
ATOM 2356 C CA . PHE A 1 303 ? 6.173 4.467 2.882 1.00 96.50 303 PHE A CA 1
ATOM 2357 C C . PHE A 1 303 ? 5.449 5.069 1.680 1.00 96.50 303 PHE A C 1
ATOM 2359 O O . PHE A 1 303 ? 4.225 5.024 1.623 1.00 96.50 303 PHE A O 1
ATOM 2366 N N . ALA A 1 304 ? 6.168 5.626 0.702 1.00 93.56 304 ALA A N 1
ATOM 2367 C CA . ALA A 1 304 ? 5.520 6.404 -0.351 1.00 93.56 304 ALA A CA 1
ATOM 2368 C C . ALA A 1 304 ? 4.602 5.572 -1.255 1.00 93.56 304 ALA A C 1
ATOM 2370 O O . ALA A 1 304 ? 3.534 6.047 -1.644 1.00 93.56 304 ALA A O 1
ATOM 2371 N N . GLY A 1 305 ? 5.005 4.339 -1.585 1.00 91.25 305 GLY A N 1
ATOM 2372 C CA . GLY A 1 305 ? 4.208 3.460 -2.441 1.00 91.25 305 GLY A CA 1
ATOM 2373 C C . GLY A 1 305 ? 2.896 3.034 -1.781 1.00 91.25 305 GLY A C 1
ATOM 2374 O O . GLY A 1 305 ? 1.843 3.053 -2.416 1.00 91.25 305 GLY A O 1
ATOM 2375 N N . GLU A 1 306 ? 2.943 2.693 -0.495 1.00 97.31 306 GLU A N 1
ATOM 2376 C CA . GLU A 1 306 ? 1.784 2.152 0.217 1.00 97.31 306 GLU A CA 1
ATOM 2377 C C . GLU A 1 306 ? 0.904 3.240 0.839 1.00 97.31 306 GLU A C 1
ATOM 2379 O O . GLU A 1 306 ? -0.324 3.139 0.787 1.00 97.31 306 GLU A O 1
ATOM 2384 N N . LYS A 1 307 ? 1.495 4.336 1.341 1.00 96.44 307 LYS A N 1
ATOM 2385 C CA . LYS A 1 307 ? 0.744 5.498 1.845 1.00 96.44 307 LYS A CA 1
ATOM 2386 C C . LYS A 1 307 ? -0.141 6.096 0.757 1.00 96.44 307 LYS A C 1
ATOM 2388 O O . LYS A 1 307 ? -1.305 6.388 1.019 1.00 96.44 307 LYS A O 1
ATOM 2393 N N . TYR A 1 308 ? 0.377 6.196 -0.473 1.00 96.00 308 TYR A N 1
ATOM 2394 C CA . TYR A 1 308 ? -0.405 6.620 -1.635 1.00 96.00 308 TYR A CA 1
ATOM 2395 C C . TYR A 1 308 ? -1.691 5.793 -1.784 1.00 96.00 308 TYR A C 1
ATOM 2397 O O . TYR A 1 308 ? -2.774 6.351 -1.949 1.00 96.00 308 TYR A O 1
ATOM 2405 N N . ALA A 1 309 ? -1.591 4.466 -1.671 1.00 97.44 309 ALA A N 1
ATOM 2406 C CA . ALA A 1 309 ? -2.742 3.582 -1.804 1.00 97.44 309 ALA A CA 1
ATOM 2407 C C . ALA A 1 309 ? -3.715 3.667 -0.614 1.00 97.44 309 ALA A C 1
ATOM 2409 O O . ALA A 1 309 ? -4.926 3.551 -0.814 1.00 97.44 309 ALA A O 1
ATOM 2410 N N . CYS A 1 310 ? -3.211 3.904 0.602 1.00 98.00 310 CYS A N 1
ATOM 2411 C CA . CYS A 1 310 ? -4.035 4.106 1.799 1.00 98.00 310 CYS A CA 1
ATOM 2412 C C . CYS A 1 310 ? -4.870 5.392 1.718 1.00 98.00 310 CYS A C 1
ATOM 2414 O O . CYS A 1 310 ? -6.049 5.384 2.080 1.00 98.00 310 CYS A O 1
ATOM 2416 N N . ASP A 1 311 ? -4.301 6.476 1.186 1.00 97.00 311 ASP A N 1
ATOM 2417 C CA . ASP A 1 311 ? -5.022 7.742 0.988 1.00 97.00 311 ASP A CA 1
ATOM 2418 C C . ASP A 1 311 ? -6.131 7.601 -0.052 1.00 97.00 311 ASP A C 1
ATOM 2420 O O . ASP A 1 311 ? -7.266 8.035 0.147 1.00 97.00 311 ASP A O 1
ATOM 2424 N N . ARG A 1 312 ? -5.833 6.895 -1.143 1.00 97.75 312 ARG A N 1
ATOM 2425 C CA . ARG A 1 312 ? -6.824 6.545 -2.163 1.00 97.75 312 ARG A CA 1
ATOM 2426 C C . ARG A 1 312 ? -7.922 5.633 -1.613 1.00 97.75 312 ARG A C 1
ATOM 2428 O O . ARG A 1 312 ? -9.073 5.776 -2.021 1.00 97.75 312 ARG A O 1
ATOM 2435 N N . LEU A 1 313 ? -7.606 4.728 -0.683 1.00 98.56 313 LEU A N 1
ATOM 2436 C CA . LEU A 1 313 ? -8.602 3.872 -0.035 1.00 98.56 313 LEU A CA 1
ATOM 2437 C C . LEU A 1 313 ? -9.628 4.692 0.761 1.00 98.56 313 LEU A C 1
ATOM 2439 O O . LEU A 1 313 ? -10.817 4.390 0.680 1.00 98.56 313 LEU A O 1
ATOM 2443 N N . ALA A 1 314 ? -9.213 5.762 1.448 1.00 98.56 314 ALA A N 1
ATOM 2444 C CA . ALA A 1 314 ? -10.152 6.664 2.123 1.00 98.56 314 ALA A CA 1
ATOM 2445 C C . ALA A 1 314 ? -11.140 7.303 1.134 1.00 98.56 314 ALA A C 1
ATOM 2447 O O . ALA A 1 314 ? -12.332 7.404 1.416 1.00 98.56 314 ALA A O 1
ATOM 2448 N N . GLU A 1 315 ? -10.673 7.701 -0.053 1.00 98.25 315 GLU A N 1
ATOM 2449 C CA . GLU A 1 315 ? -11.564 8.220 -1.094 1.00 98.25 315 GLU A CA 1
ATOM 2450 C C . GLU A 1 315 ? -12.550 7.165 -1.606 1.00 98.25 315 GLU A C 1
ATOM 2452 O O . GLU A 1 315 ? -13.721 7.477 -1.812 1.00 98.25 315 GLU A O 1
ATOM 2457 N N . ILE A 1 316 ? -12.095 5.923 -1.792 1.00 98.44 316 ILE A N 1
ATOM 2458 C CA . ILE A 1 316 ? -12.949 4.812 -2.234 1.00 98.44 316 ILE A CA 1
ATOM 2459 C C . ILE A 1 316 ? -14.040 4.536 -1.195 1.00 98.44 316 ILE A C 1
ATOM 2461 O O . ILE A 1 316 ? -15.206 4.419 -1.559 1.00 98.44 316 ILE A O 1
ATOM 2465 N N . ILE A 1 317 ? -13.682 4.483 0.089 1.00 98.31 317 ILE A N 1
ATOM 2466 C CA . ILE A 1 317 ? -14.638 4.265 1.182 1.00 98.31 317 ILE A CA 1
ATOM 2467 C C . ILE A 1 317 ? -15.651 5.407 1.242 1.00 98.31 317 ILE A C 1
ATOM 2469 O O . ILE A 1 317 ? -16.843 5.149 1.366 1.00 98.31 317 ILE A O 1
ATOM 2473 N N . ARG A 1 318 ? -15.206 6.660 1.079 1.00 97.75 318 ARG A N 1
ATOM 2474 C CA . ARG A 1 318 ? -16.103 7.825 1.038 1.00 97.75 318 ARG A CA 1
ATOM 2475 C C . ARG A 1 318 ? -17.121 7.742 -0.105 1.00 97.75 318 ARG A C 1
ATOM 2477 O O . ARG A 1 318 ? -18.242 8.216 0.039 1.00 97.75 318 ARG A O 1
ATOM 2484 N N . LEU A 1 319 ? -16.730 7.174 -1.247 1.00 97.06 319 LEU A N 1
ATOM 2485 C CA . LEU A 1 319 ? -17.630 6.969 -2.384 1.00 97.06 319 LEU A CA 1
ATOM 2486 C C . LEU A 1 319 ? -18.586 5.787 -2.176 1.00 97.06 319 LEU A C 1
ATOM 2488 O O . LEU A 1 319 ? -19.720 5.855 -2.644 1.00 97.06 319 LEU A O 1
ATOM 2492 N N . GLU A 1 320 ? -18.138 4.717 -1.514 1.00 97.12 320 GLU A N 1
ATOM 2493 C CA . GLU A 1 320 ? -18.983 3.553 -1.211 1.00 97.12 320 GLU A CA 1
ATOM 2494 C C . GLU A 1 320 ? -20.024 3.871 -0.129 1.00 97.12 320 GLU A C 1
ATOM 2496 O O . GLU A 1 320 ? -21.161 3.416 -0.238 1.00 97.12 320 GLU A O 1
ATOM 2501 N N . PHE A 1 321 ? -19.644 4.672 0.871 1.00 96.75 321 PHE A N 1
ATOM 2502 C CA . PHE A 1 321 ? -20.461 5.006 2.038 1.00 96.75 321 PHE A CA 1
ATOM 2503 C C . PHE A 1 321 ? -20.627 6.529 2.200 1.00 96.75 321 PHE A C 1
ATOM 2505 O O . PHE A 1 321 ? -20.007 7.133 3.084 1.00 96.75 321 PHE A O 1
ATOM 2512 N N . PRO A 1 322 ? -21.434 7.185 1.345 1.00 95.00 322 PRO A N 1
ATOM 2513 C CA . PRO A 1 322 ? -21.689 8.625 1.429 1.00 95.00 322 PRO A CA 1
ATOM 2514 C C . PRO A 1 322 ? -22.416 9.068 2.713 1.00 95.00 322 PRO A C 1
ATOM 2516 O O . PRO A 1 322 ? -22.497 10.264 2.977 1.00 95.00 322 PRO A O 1
ATOM 2519 N N . GLU A 1 323 ? -22.975 8.134 3.483 1.00 93.19 323 GLU A N 1
ATOM 2520 C CA . GLU A 1 323 ? -23.644 8.361 4.766 1.00 93.19 323 GLU A CA 1
ATOM 2521 C C . GLU A 1 323 ? -22.692 8.469 5.968 1.00 93.19 323 GLU A C 1
ATOM 2523 O O . GLU A 1 323 ? -23.134 8.887 7.039 1.00 93.19 323 GLU A O 1
ATOM 2528 N N . LEU A 1 324 ? -21.411 8.103 5.817 1.00 96.50 324 LEU A N 1
ATOM 2529 C CA . LEU A 1 324 ? -20.408 8.326 6.862 1.00 96.50 324 LEU A CA 1
ATOM 2530 C C . LEU A 1 324 ? -20.223 9.832 7.086 1.00 96.50 324 LEU A C 1
ATOM 2532 O O . LEU A 1 324 ? -20.108 10.602 6.133 1.00 96.50 324 LEU A O 1
ATOM 2536 N N . GLU A 1 325 ? -20.148 10.245 8.350 1.00 97.25 325 GLU A N 1
ATOM 2537 C CA . GLU A 1 325 ? -19.894 11.640 8.720 1.00 97.25 325 GLU A CA 1
ATOM 2538 C C . GLU A 1 325 ? -18.525 12.101 8.217 1.00 97.25 325 GLU A C 1
ATOM 2540 O O . GLU A 1 325 ? -18.388 13.209 7.697 1.00 97.25 325 GLU A O 1
ATOM 2545 N N . GLU A 1 326 ? -17.508 11.245 8.358 1.00 98.06 326 GLU A N 1
ATOM 2546 C CA . GLU A 1 326 ? -16.155 11.565 7.921 1.00 98.06 326 GLU A CA 1
ATOM 2547 C C . GLU A 1 326 ? -15.363 10.316 7.529 1.00 98.06 326 GLU A C 1
ATOM 2549 O O . GLU A 1 326 ? -15.361 9.295 8.214 1.00 98.06 326 GLU A O 1
ATOM 2554 N N . VAL A 1 327 ? -14.625 10.422 6.428 1.00 98.69 327 VAL A N 1
ATOM 2555 C CA . VAL A 1 327 ? -13.613 9.439 6.038 1.00 98.69 327 VAL A CA 1
ATOM 2556 C C . VAL A 1 327 ? -12.361 10.200 5.662 1.00 98.69 327 VAL A C 1
ATOM 2558 O O . VAL A 1 327 ? -12.460 11.143 4.875 1.00 98.69 327 VAL A O 1
ATOM 2561 N N . TRP A 1 328 ? -11.196 9.822 6.177 1.00 98.56 328 TRP A N 1
ATOM 2562 C CA . TRP A 1 328 ? -9.932 10.477 5.828 1.00 98.56 328 TRP A CA 1
ATOM 2563 C C . TRP A 1 328 ? -8.751 9.507 5.881 1.00 98.56 328 TRP A C 1
ATOM 2565 O O . TRP A 1 328 ? -8.808 8.476 6.546 1.00 98.56 328 TRP A O 1
ATOM 2575 N N . GLY A 1 329 ? -7.688 9.830 5.144 1.00 98.50 329 GLY A N 1
ATOM 2576 C CA . GLY A 1 329 ? -6.391 9.178 5.306 1.00 98.50 329 GLY A CA 1
ATOM 2577 C C . GLY A 1 329 ? -5.586 9.907 6.374 1.00 98.50 329 GLY A C 1
ATOM 2578 O O . GLY A 1 329 ? -5.635 11.133 6.437 1.00 98.50 329 GLY A O 1
ATOM 2579 N N . CYS A 1 330 ? -4.868 9.166 7.214 1.00 98.25 330 CYS A N 1
ATOM 2580 C CA . CYS A 1 330 ? -4.088 9.713 8.319 1.00 98.25 330 CYS A CA 1
ATOM 2581 C C . CYS A 1 330 ? -3.091 10.767 7.815 1.00 98.25 330 CYS A C 1
ATOM 2583 O O . CYS A 1 330 ? -2.305 10.534 6.888 1.00 98.25 330 CYS A O 1
ATOM 2585 N N . GLU A 1 331 ? -3.153 11.947 8.426 1.00 97.19 331 GLU A N 1
ATOM 2586 C CA . GLU A 1 331 ? -2.380 13.129 8.037 1.00 97.19 331 GLU A CA 1
ATOM 2587 C C . GLU A 1 331 ? -1.050 13.201 8.792 1.00 97.19 331 GLU A C 1
ATOM 2589 O O . GLU A 1 331 ? -0.071 13.763 8.296 1.00 97.19 331 GLU A O 1
ATOM 2594 N N . ASN A 1 332 ? -1.012 12.626 9.996 1.00 95.62 332 ASN A N 1
ATOM 2595 C CA . ASN A 1 332 ? 0.119 12.744 10.906 1.00 95.62 332 ASN A CA 1
ATOM 2596 C C . ASN A 1 332 ? 1.148 11.612 10.791 1.00 95.62 332 ASN A C 1
ATOM 2598 O O . ASN A 1 332 ? 2.233 11.733 11.368 1.00 95.62 332 ASN A O 1
ATOM 2602 N N . GLU A 1 333 ? 0.858 10.534 10.055 1.00 92.12 333 GLU A N 1
ATOM 2603 C CA . GLU A 1 333 ? 1.846 9.479 9.813 1.00 92.12 333 GLU A CA 1
ATOM 2604 C C . GLU A 1 333 ? 2.941 9.934 8.836 1.00 92.12 333 GLU A C 1
ATOM 2606 O O . GLU A 1 333 ? 2.688 10.626 7.849 1.00 92.12 333 GLU A O 1
ATOM 2611 N N . LYS A 1 334 ? 4.190 9.560 9.130 1.00 91.19 334 LYS A N 1
ATOM 2612 C CA . LYS A 1 334 ? 5.382 10.009 8.397 1.00 91.19 334 LYS A CA 1
ATOM 2613 C C . LYS A 1 334 ? 6.337 8.849 8.175 1.00 91.19 334 LYS A C 1
ATOM 2615 O O . LYS A 1 334 ? 6.431 7.953 9.011 1.00 91.19 334 LYS A O 1
ATOM 2620 N N . GLU A 1 335 ? 7.089 8.922 7.082 1.00 91.62 335 GLU A N 1
ATOM 2621 C CA . GLU A 1 335 ? 8.230 8.041 6.838 1.00 91.62 335 GLU A CA 1
ATOM 2622 C C . GLU A 1 335 ? 9.238 8.183 7.999 1.00 91.62 335 GLU A C 1
ATOM 2624 O O . GLU A 1 335 ? 9.714 9.295 8.257 1.00 91.62 335 GLU A O 1
ATOM 2629 N N . PRO A 1 336 ? 9.552 7.099 8.736 1.00 92.31 336 PRO A N 1
ATOM 2630 C CA . PRO A 1 336 ? 10.556 7.143 9.797 1.00 92.31 336 PRO A CA 1
ATOM 2631 C C . PRO A 1 336 ? 11.982 7.390 9.280 1.00 92.31 336 PRO A C 1
ATOM 2633 O O . PRO A 1 336 ? 12.840 7.823 10.053 1.00 92.31 336 PRO A O 1
ATOM 2636 N N . LEU A 1 337 ? 12.264 7.110 8.003 1.00 91.31 337 LEU A N 1
ATOM 2637 C CA . LEU A 1 337 ? 13.569 7.357 7.389 1.00 91.31 337 LEU A CA 1
ATOM 2638 C C . LEU A 1 337 ? 13.719 8.813 6.916 1.00 91.31 337 LEU A C 1
ATOM 2640 O O . LEU A 1 337 ? 12.989 9.296 6.055 1.00 91.31 337 LEU A O 1
ATOM 2644 N N . ALA A 1 338 ? 14.739 9.504 7.427 1.00 89.12 338 ALA A N 1
ATOM 2645 C CA . ALA A 1 338 ? 15.104 10.850 6.989 1.00 89.12 338 ALA A CA 1
ATOM 2646 C C . ALA A 1 338 ? 16.364 10.836 6.108 1.00 89.12 338 ALA A C 1
ATOM 2648 O O . ALA A 1 338 ? 17.316 10.100 6.373 1.00 89.12 338 ALA A O 1
ATOM 2649 N N . THR A 1 339 ? 16.392 11.697 5.090 1.00 87.56 339 THR A N 1
ATOM 2650 C CA . THR A 1 339 ? 17.573 11.938 4.247 1.00 87.56 339 THR A CA 1
ATOM 2651 C C . THR A 1 339 ? 18.352 13.141 4.767 1.00 87.56 339 THR A C 1
ATOM 2653 O O . THR A 1 339 ? 17.765 14.175 5.080 1.00 87.56 339 THR A O 1
ATOM 2656 N N . PHE A 1 340 ? 19.675 13.018 4.831 1.00 87.38 340 PHE A N 1
ATOM 2657 C CA . PHE A 1 340 ? 20.591 14.131 5.079 1.00 87.38 340 PHE A CA 1
ATOM 2658 C C . PHE A 1 340 ? 21.261 14.509 3.751 1.00 87.38 340 PHE A C 1
ATOM 2660 O O . PHE A 1 340 ? 21.756 13.613 3.064 1.00 87.38 340 PHE A O 1
ATOM 2667 N N . PHE A 1 341 ? 21.219 15.792 3.380 1.00 80.50 341 PHE A N 1
ATOM 2668 C CA . PHE A 1 341 ? 21.717 16.316 2.100 1.00 80.50 341 PHE A CA 1
ATOM 2669 C C . PHE A 1 341 ? 23.064 17.015 2.248 1.00 80.50 341 PHE A C 1
ATOM 2671 O O . PHE A 1 341 ? 23.233 17.746 3.252 1.00 80.50 341 PHE A O 1
#

Sequence (341 aa):
MIFKKRKNARLRHLRKRLATASSTRLAASSRKIRMPRPNWSSRRSGTISENTCTVRQKTSLRWRSISDLFPNRIGVFEMKVSDICVFMERFAPKALAESWDNTGFLVGEKDQPCARVMTCLTVTPESVQEAVEKKADCIISHHPMPFRALKELTSASTTGKLLRTLIKNDIALYCPHTSFDSAPGAGINQQLADALKLKDTVPFVPNPDCGGGTGRMGSWETTGTLALFLEKVRDLFKLPYVQYVGDLDRPVKKIGIGCGSAGEFLQYAQRFECDVFLTGETNFHTCLEAKATGIGLVLMTHFAGEKYACDRLAEIIRLEFPELEEVWGCENEKEPLATFF